Protein AF-A0A290HC61-F1 (afdb_monomer_lite)

Foldseek 3Di:
DAFEDAPDWDDDDPDTPPPDDTDDDDPDQDWDWDWDDDPPDKIWIWTWHQDPVRDIDTDTDIPDDDDDDDDDADDDDDPPPPHDYDYDDDDDDPDDDDDDDDPDPPPVDDDDAEDEDDADQEEEEAEADQEEYEYEQAHYQYEYAHAHYAYEYENFADEYEYENHHDAYEYEDEAAPVQWDWDQDPAGIWIAGDRGTYHYGHYQWYHYPFKIWGLDLPDLLNLLQLLVCLQQVDGDDQAVSQVSSVVVVVPQDQLNVLLVSCVDPRSCVQQNPDDDQLSNQQSSCCSQQVDGDDPVRSVVLCVQCVVVDSSSSSVVSSCSSPPPRSSVVCSVVSNVIRMHGHDDD

pLDDT: mean 72.77, std 28.42, range [26.2, 98.62]

Radius of gyration: 29.5 Å; chains: 1; bounding box: 86×41×65 Å

InterPro domains:
  IPR001343 RTX calcium-binding nonapeptide repeat [PF00353] (136-170)
  IPR011049 Serralysin-like metalloprotease, C-terminal [G3DSA:2.150.10.10] (3-256)
  IPR011049 Serralysin-like metalloprotease, C-terminal [SSF51120] (108-217)
  IPR018511 Hemolysin-type calcium-binding conserved site [PS00330] (142-160)
  IPR018511 Hemolysin-type calcium-binding conserved site [PS00330] (151-169)
  IPR025282 Domain of unknown function DUF4214 [PF13946] (224-256)
  IPR025282 Domain of unknown function DUF4214 [PF13946] (258-329)

Secondary structure (DSSP, 8-state):
-------S--EETTEE--S----PPPSS---EEEEEE-TTS-EEEEEEEE-TTS-EEEEEEESSSS-------PPPP-TTT------------SS-------S------SS----EEE--SS--EEE--SS--EEE--BSS-EEE--BSS-EEE--BSS-EEE--BS--EEE-SS-GGG-EEEEETTEEEEESSS-EEEEES--EEE-SS-EEE--SSSHHHHHHHHHHHHHSSPPPHHHHHHHHHHHHTT--HHHHHHHHHHSHHHHHHH-TT--HHHHHHHHHHHHHSSPPPHHHHHHHHHHTTT--HHHHHHHHHHHHTSHHHHHHHHHHHHT-EEE-----

Sequence (345 aa):
MSTLSFNQSFYSNGVDLSQSNSFGFGENSGWDETTLIGQNSTQVHVKLTKSNDASVYLDLTVDKADYSIIRYVPFGYDAAFGAFQSIFTYENASSAKFTIYDHDAYISANNYSGFIQDALSQADVIYGTNYNDKLYGYNGNDTIIGNYGNDILDGGNGNDTLNGGNGNDICVFHGAKNSYSILKTSSGFTINGIEGNDTLFDIEILQFNDVSISYSTTGIEAQAYRLYQAAFDRTPDKAGLGYWISAMNSGTSLQNVASSFLASTEFQSMYGTNASNSTFVTLLYNNILNRAPDDGGMNYWLNELSQNDISHRAGVLASFSESAENQANVISLIGNGIEYTMWVN

Organism: NCBI:txid1854492

Structure (mmCIF, N/CA/C/O backbone):
data_AF-A0A290HC61-F1
#
_entry.id   AF-A0A290HC61-F1
#
loop_
_atom_site.group_PDB
_atom_site.id
_atom_site.type_symbol
_atom_site.label_atom_id
_atom_site.label_alt_id
_atom_site.label_comp_id
_atom_site.label_asym_id
_atom_site.label_entity_id
_atom_site.label_seq_id
_atom_site.pdbx_PDB_ins_code
_atom_site.Cartn_x
_atom_site.Cartn_y
_atom_site.Cartn_z
_atom_site.occupancy
_atom_site.B_iso_or_equiv
_atom_site.auth_seq_id
_atom_site.auth_comp_id
_atom_site.auth_asym_id
_atom_site.auth_atom_id
_atom_site.pdbx_PDB_model_num
ATOM 1 N N . MET A 1 1 ? 52.480 -17.966 -2.485 1.00 27.06 1 MET A N 1
ATOM 2 C CA . MET A 1 1 ? 52.503 -17.017 -3.618 1.00 27.06 1 MET A CA 1
ATOM 3 C C . MET A 1 1 ? 51.420 -17.432 -4.595 1.00 27.06 1 MET A C 1
ATOM 5 O O . MET A 1 1 ? 51.494 -18.538 -5.110 1.00 27.06 1 MET A O 1
ATOM 9 N N . SER A 1 2 ? 50.394 -16.611 -4.788 1.00 27.66 2 SER A N 1
ATOM 10 C CA . SER A 1 2 ? 49.402 -16.785 -5.853 1.00 27.66 2 SER A CA 1
ATOM 11 C C . SER A 1 2 ? 49.892 -16.046 -7.100 1.00 27.66 2 SER A C 1
ATOM 13 O O . SER A 1 2 ? 50.266 -14.881 -7.018 1.00 27.66 2 SER A O 1
ATOM 15 N N . THR A 1 3 ? 49.942 -16.730 -8.241 1.00 26.94 3 THR A N 1
ATOM 16 C CA . THR A 1 3 ? 50.368 -16.168 -9.533 1.00 26.94 3 THR A CA 1
ATOM 17 C C . THR A 1 3 ? 49.158 -15.931 -10.428 1.00 26.94 3 THR A C 1
ATOM 19 O O . THR A 1 3 ? 48.464 -16.883 -10.782 1.00 26.94 3 THR A O 1
ATOM 22 N N . LEU A 1 4 ? 48.936 -14.679 -10.834 1.00 30.23 4 LEU A N 1
ATOM 23 C CA . LEU A 1 4 ? 48.026 -14.341 -11.929 1.00 30.23 4 LEU A CA 1
ATOM 24 C C . LEU A 1 4 ? 48.707 -14.696 -13.259 1.00 30.23 4 LEU A C 1
ATOM 26 O O . LEU A 1 4 ? 49.845 -14.291 -13.492 1.00 30.23 4 LEU A O 1
ATOM 30 N N . SER A 1 5 ? 48.033 -15.457 -14.120 1.00 28.55 5 SER A N 1
ATOM 31 C CA . SER A 1 5 ? 48.545 -15.825 -15.448 1.00 28.55 5 SER A CA 1
ATOM 32 C C . SER A 1 5 ? 47.651 -15.201 -16.513 1.00 28.55 5 SER A C 1
ATOM 34 O O . SER A 1 5 ? 46.460 -15.498 -16.549 1.00 28.55 5 SER A O 1
ATOM 36 N N . PHE A 1 6 ? 48.207 -14.356 -17.381 1.00 31.42 6 PHE A N 1
ATOM 37 C CA . PHE A 1 6 ? 47.481 -13.786 -18.516 1.00 31.42 6 PHE A CA 1
ATOM 38 C C . PHE A 1 6 ? 47.689 -14.672 -19.749 1.00 31.42 6 PHE A C 1
ATOM 40 O O . PHE A 1 6 ? 48.807 -14.801 -20.241 1.00 31.42 6 PHE A O 1
ATOM 47 N N . ASN A 1 7 ? 46.620 -15.279 -20.262 1.00 26.31 7 ASN A N 1
ATOM 48 C CA . ASN A 1 7 ? 46.644 -16.033 -21.517 1.00 26.31 7 ASN A CA 1
ATOM 49 C C . ASN A 1 7 ? 46.234 -15.122 -22.683 1.00 26.31 7 ASN A C 1
ATOM 51 O O . ASN A 1 7 ? 45.135 -15.281 -23.203 1.00 26.31 7 ASN A O 1
ATOM 55 N N . GLN A 1 8 ? 47.084 -14.153 -23.054 1.00 28.84 8 GLN A N 1
ATOM 56 C CA . GLN A 1 8 ? 47.266 -13.676 -24.439 1.00 28.84 8 GLN A CA 1
ATOM 57 C C . GLN A 1 8 ? 48.320 -12.557 -24.552 1.00 28.84 8 GLN A C 1
ATOM 59 O O . GLN A 1 8 ? 48.591 -11.824 -23.603 1.00 28.84 8 GLN A O 1
ATOM 64 N N . SER A 1 9 ? 48.952 -12.475 -25.726 1.00 28.67 9 SER A N 1
ATOM 65 C CA . SER A 1 9 ? 50.134 -11.657 -26.017 1.00 28.67 9 SER A CA 1
ATOM 66 C C . SER A 1 9 ? 49.808 -10.166 -26.177 1.00 28.67 9 SER A C 1
ATOM 68 O O . SER A 1 9 ? 49.052 -9.788 -27.068 1.00 28.67 9 SER A O 1
ATOM 70 N N . PHE A 1 10 ? 50.456 -9.307 -25.387 1.00 31.45 10 PHE A N 1
ATOM 71 C CA . PHE A 1 10 ? 50.490 -7.857 -25.605 1.00 31.45 10 PHE A CA 1
ATOM 72 C C . PHE A 1 10 ? 51.848 -7.457 -26.199 1.00 31.45 10 PHE A C 1
ATOM 74 O O . PHE A 1 10 ? 52.891 -7.830 -25.664 1.00 31.45 10 PHE A O 1
ATOM 81 N N . TYR A 1 11 ? 51.850 -6.681 -27.286 1.00 28.62 11 TYR A N 1
ATOM 82 C CA . TYR A 1 11 ? 53.077 -6.181 -27.921 1.00 28.62 11 TYR A CA 1
ATOM 83 C C . TYR A 1 11 ? 53.290 -4.685 -27.648 1.00 28.62 11 TYR A C 1
ATOM 85 O O . TYR A 1 11 ? 52.386 -3.870 -27.831 1.00 28.62 11 TYR A O 1
ATOM 93 N N . SER A 1 12 ? 54.518 -4.321 -27.265 1.00 30.70 12 SER A N 1
ATOM 94 C CA . SER A 1 12 ? 54.982 -2.943 -27.048 1.00 30.70 12 SER A CA 1
ATOM 95 C C . SER A 1 12 ? 56.425 -2.788 -27.555 1.00 30.70 12 SER A C 1
ATOM 97 O O . SER A 1 12 ? 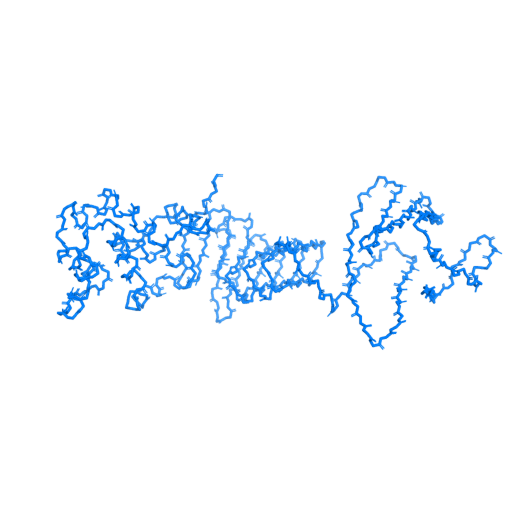57.297 -3.567 -27.181 1.00 30.70 12 SER A O 1
ATOM 99 N N . ASN A 1 13 ? 56.677 -1.807 -28.435 1.00 30.53 13 ASN A N 1
ATOM 100 C CA . ASN A 1 13 ? 58.005 -1.337 -28.882 1.00 30.53 13 ASN A CA 1
ATOM 101 C C . ASN A 1 13 ? 59.090 -2.410 -29.120 1.00 30.53 13 ASN A C 1
ATOM 103 O O . ASN A 1 13 ? 60.238 -2.249 -28.712 1.00 30.53 13 ASN A O 1
ATOM 107 N N . GLY A 1 14 ? 58.746 -3.502 -29.809 1.00 30.56 14 GLY A N 1
ATOM 108 C CA . GLY A 1 14 ? 59.717 -4.530 -30.203 1.00 30.56 14 GLY A CA 1
ATOM 109 C C . GLY A 1 14 ? 60.311 -5.346 -29.049 1.00 30.56 14 GLY A C 1
ATOM 110 O O . GLY A 1 14 ? 61.254 -6.099 -29.285 1.00 30.56 14 GLY A O 1
ATOM 111 N N . VAL A 1 15 ? 59.767 -5.235 -27.833 1.00 32.81 15 VAL A N 1
ATOM 112 C CA . VAL A 1 15 ? 60.091 -6.128 -26.718 1.00 32.81 15 VAL A CA 1
ATOM 113 C C . VA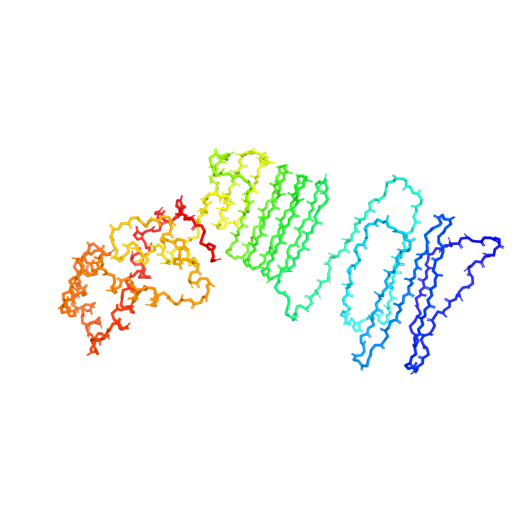L A 1 15 ? 58.926 -7.090 -26.529 1.00 32.81 15 VAL A C 1
ATOM 115 O O . VAL A 1 15 ? 57.791 -6.689 -26.275 1.00 32.81 15 VAL A O 1
ATOM 118 N N . ASP A 1 16 ? 59.222 -8.374 -26.701 1.00 34.16 16 ASP A N 1
ATOM 119 C CA . ASP A 1 16 ? 58.289 -9.461 -26.452 1.00 34.16 16 ASP A CA 1
ATOM 120 C C . ASP A 1 16 ? 58.081 -9.619 -24.937 1.00 34.16 16 ASP A C 1
ATOM 122 O O . ASP A 1 16 ? 59.004 -9.977 -24.205 1.00 34.16 16 ASP A O 1
ATOM 126 N N . LEU A 1 17 ? 56.870 -9.318 -24.465 1.00 38.31 17 LEU A N 1
ATOM 127 C CA . LEU A 1 17 ? 56.463 -9.473 -23.064 1.00 38.31 17 LEU A CA 1
ATOM 128 C C . LEU A 1 17 ? 55.982 -10.907 -22.755 1.00 38.31 17 LEU A C 1
ATOM 130 O O . LEU A 1 17 ? 55.420 -11.150 -21.689 1.00 38.31 17 LEU A O 1
ATOM 134 N N . SER A 1 18 ? 56.210 -11.871 -23.659 1.00 32.22 18 SER A N 1
ATOM 135 C CA . SER A 1 18 ? 55.854 -13.291 -23.489 1.00 32.22 18 SER A CA 1
ATOM 136 C C . SER A 1 18 ? 56.621 -14.026 -22.381 1.00 32.22 18 SER A C 1
ATOM 138 O O . SER A 1 18 ? 56.295 -15.172 -22.067 1.00 32.22 18 SER A O 1
ATOM 140 N N . GLN A 1 19 ? 57.604 -13.386 -21.742 1.00 30.73 19 GLN A N 1
ATOM 141 C CA . GLN A 1 19 ? 58.258 -13.933 -20.555 1.00 30.73 19 GLN A CA 1
ATOM 142 C C . GLN A 1 19 ? 57.663 -13.339 -19.279 1.00 30.73 19 GLN A C 1
ATOM 144 O O . GLN A 1 19 ? 58.077 -12.290 -18.801 1.00 30.73 19 GLN A O 1
ATOM 149 N N . SER A 1 20 ? 56.661 -14.054 -18.762 1.00 34.34 20 SER A N 1
ATOM 150 C CA . SER A 1 20 ? 56.235 -14.130 -17.360 1.00 34.34 20 SER A CA 1
ATOM 151 C C . SER A 1 20 ? 56.869 -13.111 -16.400 1.00 34.34 20 SER A C 1
ATOM 153 O O . SER A 1 20 ? 57.858 -13.414 -15.730 1.00 34.34 20 SER A O 1
ATOM 155 N N . ASN A 1 21 ? 56.242 -11.949 -16.233 1.00 33.31 21 ASN A N 1
ATOM 156 C CA . ASN A 1 21 ? 56.436 -11.179 -15.010 1.00 33.31 21 ASN A CA 1
ATOM 157 C C . ASN A 1 21 ? 55.401 -11.659 -13.993 1.00 33.31 21 ASN A C 1
ATOM 159 O O . ASN A 1 21 ? 54.230 -11.289 -14.038 1.00 33.31 21 ASN A O 1
ATOM 163 N N . SER A 1 22 ? 55.830 -12.545 -13.096 1.00 32.50 22 SER A N 1
ATOM 164 C CA . SER A 1 22 ? 55.075 -12.884 -11.894 1.00 32.50 22 SER A CA 1
ATOM 165 C C . SER A 1 22 ? 55.147 -11.706 -10.922 1.00 32.50 22 SER A C 1
ATOM 167 O O . SER A 1 22 ? 56.229 -11.400 -10.419 1.00 32.50 22 SER A O 1
ATOM 169 N N . PHE A 1 23 ? 54.017 -11.065 -10.628 1.00 37.72 23 PHE A N 1
ATOM 170 C CA . PHE A 1 23 ? 53.938 -10.095 -9.537 1.00 37.72 23 PHE A CA 1
ATOM 171 C C . PHE A 1 23 ? 53.692 -10.851 -8.232 1.00 37.72 23 PHE A C 1
ATOM 173 O O . PHE A 1 23 ? 52.625 -11.424 -8.017 1.00 37.72 23 PHE A O 1
ATOM 180 N N . GLY A 1 24 ? 54.725 -10.931 -7.396 1.00 30.98 24 GLY A N 1
ATOM 181 C CA . GLY A 1 24 ? 54.641 -11.524 -6.068 1.00 30.98 24 GLY A CA 1
ATOM 182 C C . GLY A 1 24 ? 54.462 -10.440 -5.016 1.00 30.98 24 GLY A C 1
ATOM 183 O O . GLY A 1 24 ? 55.253 -9.505 -4.967 1.00 30.98 24 GLY A O 1
ATOM 184 N N . PHE A 1 25 ? 53.472 -10.595 -4.140 1.00 35.00 25 PHE A N 1
ATOM 185 C CA . PHE A 1 25 ? 53.394 -9.800 -2.918 1.00 35.00 25 PHE A CA 1
ATOM 186 C C . PHE A 1 25 ? 54.565 -10.174 -2.002 1.00 35.00 25 PHE A C 1
ATOM 188 O O . PHE A 1 25 ? 54.693 -11.333 -1.596 1.00 35.00 25 PHE A O 1
ATOM 195 N N . GLY A 1 26 ? 55.413 -9.203 -1.662 1.00 32.41 26 GLY A N 1
ATOM 196 C CA . GLY A 1 26 ? 56.333 -9.344 -0.537 1.00 32.41 26 GLY A CA 1
ATOM 197 C C . GLY A 1 26 ? 55.539 -9.444 0.767 1.00 32.41 26 GLY A C 1
ATOM 198 O O . GLY A 1 26 ? 54.555 -8.736 0.957 1.00 32.41 26 GLY A O 1
ATOM 199 N N . GLU A 1 27 ? 55.941 -10.327 1.681 1.00 34.09 27 GLU A N 1
ATOM 200 C CA . GLU A 1 27 ? 55.190 -10.639 2.911 1.00 34.09 27 GLU A CA 1
ATOM 201 C C . GLU A 1 27 ? 55.138 -9.507 3.958 1.00 34.09 27 GLU A C 1
ATOM 203 O O . GLU A 1 27 ? 54.664 -9.725 5.068 1.00 34.09 27 GLU A O 1
ATOM 208 N N . ASN A 1 28 ? 55.548 -8.282 3.630 1.00 32.56 28 ASN A N 1
ATOM 209 C CA . ASN A 1 28 ? 55.531 -7.162 4.564 1.00 32.56 28 ASN A CA 1
ATOM 210 C C . ASN A 1 28 ? 54.713 -5.997 4.015 1.00 32.56 28 ASN A C 1
ATOM 212 O O . ASN A 1 28 ? 54.870 -5.608 2.863 1.00 32.56 28 ASN A O 1
ATOM 216 N N . SER A 1 29 ? 53.856 -5.448 4.878 1.00 42.66 29 SER A N 1
ATOM 217 C CA . SER A 1 29 ? 53.029 -4.255 4.675 1.00 42.66 29 SER A CA 1
ATOM 218 C C . SER A 1 29 ? 53.785 -3.148 3.927 1.00 42.66 29 SER A C 1
ATOM 220 O O . SER A 1 29 ? 54.597 -2.433 4.519 1.00 42.66 29 SER A O 1
ATOM 222 N N . GLY A 1 30 ? 53.518 -3.022 2.631 1.00 35.41 30 GLY A N 1
ATOM 223 C CA . GLY A 1 30 ? 54.145 -2.066 1.731 1.00 35.41 30 GLY A CA 1
ATOM 224 C C . GLY A 1 30 ? 53.272 -1.877 0.495 1.00 35.41 30 GLY A C 1
ATOM 225 O O . GLY A 1 30 ? 52.625 -2.817 0.041 1.00 35.41 30 GLY A O 1
ATOM 226 N N . TRP A 1 31 ? 53.195 -0.637 0.027 1.00 36.78 31 TRP A N 1
ATOM 227 C CA . TRP A 1 31 ? 52.396 -0.207 -1.117 1.00 36.78 31 TRP A CA 1
ATOM 228 C C . TRP A 1 31 ? 53.076 -0.632 -2.420 1.00 36.78 31 TRP A C 1
ATOM 230 O O . TRP A 1 31 ? 54.267 -0.368 -2.568 1.00 36.78 31 TRP A O 1
ATOM 240 N N . ASP A 1 32 ? 52.321 -1.197 -3.361 1.00 39.09 32 ASP A N 1
ATOM 241 C CA . ASP A 1 32 ? 52.777 -1.396 -4.740 1.00 39.09 32 ASP A CA 1
ATOM 242 C C . ASP A 1 32 ? 51.898 -0.556 -5.682 1.00 39.09 32 ASP A C 1
ATOM 244 O O . ASP A 1 32 ? 50.680 -0.736 -5.762 1.00 39.09 32 ASP A O 1
ATOM 248 N N . GLU A 1 33 ? 52.522 0.397 -6.379 1.00 38.31 33 GLU A N 1
ATOM 249 C CA . GLU A 1 33 ? 51.893 1.229 -7.411 1.00 38.31 33 GLU A CA 1
ATOM 250 C C . GLU A 1 33 ? 52.417 0.808 -8.791 1.00 38.31 33 GLU A C 1
ATOM 252 O O . GLU A 1 33 ? 53.612 0.562 -8.976 1.00 38.31 33 GLU A O 1
ATOM 257 N N . THR A 1 34 ? 51.526 0.709 -9.780 1.00 40.31 34 THR A N 1
ATOM 258 C CA . THR A 1 34 ? 51.896 0.423 -11.171 1.00 40.31 34 THR A CA 1
ATOM 259 C C . THR A 1 34 ? 51.097 1.299 -12.127 1.00 40.31 34 THR A C 1
ATOM 261 O O . THR A 1 34 ? 49.895 1.504 -11.964 1.00 40.31 34 THR A O 1
ATOM 264 N N . THR A 1 35 ? 51.773 1.812 -13.153 1.00 36.06 35 THR A N 1
ATOM 265 C CA . THR A 1 35 ? 51.159 2.628 -14.204 1.00 36.06 35 THR A CA 1
ATOM 266 C C . THR A 1 35 ? 51.096 1.813 -15.488 1.00 36.06 35 THR A C 1
ATOM 268 O O . THR A 1 35 ? 52.128 1.411 -16.026 1.00 36.06 35 THR A O 1
ATOM 271 N N . LEU A 1 36 ? 49.887 1.587 -16.001 1.00 40.69 36 LEU A N 1
ATOM 272 C CA . LEU A 1 36 ? 49.675 0.969 -17.307 1.00 40.69 36 LEU A CA 1
ATOM 273 C C . LEU A 1 36 ? 49.427 2.079 -18.333 1.00 40.69 36 LEU A C 1
ATOM 275 O O . LEU A 1 36 ? 48.517 2.896 -18.183 1.00 40.69 36 LEU A O 1
ATOM 279 N N . ILE A 1 37 ? 50.263 2.131 -19.372 1.00 35.69 37 ILE A N 1
ATOM 280 C CA . ILE A 1 37 ? 50.173 3.138 -20.435 1.00 35.69 37 ILE A CA 1
ATOM 281 C C . ILE A 1 37 ? 49.618 2.465 -21.691 1.00 35.69 37 ILE A C 1
ATOM 283 O O . ILE A 1 37 ? 50.294 1.649 -22.318 1.00 35.69 37 ILE A O 1
ATOM 287 N N . GLY A 1 38 ? 48.385 2.814 -22.063 1.00 38.75 38 GLY A N 1
ATOM 288 C CA . GLY A 1 38 ? 47.794 2.413 -23.341 1.00 38.75 38 GLY A CA 1
ATOM 289 C C . GLY A 1 38 ? 48.367 3.227 -24.507 1.00 38.75 38 GLY A C 1
ATOM 290 O O . GLY A 1 38 ? 48.755 4.383 -24.332 1.00 38.75 38 GLY A O 1
ATOM 291 N N . GLN A 1 39 ? 48.394 2.651 -25.717 1.00 37.22 39 GLN A N 1
ATOM 292 C CA . GLN A 1 39 ? 49.059 3.250 -26.889 1.00 37.22 39 GLN A CA 1
ATOM 293 C C . GLN A 1 39 ? 48.525 4.632 -27.323 1.00 37.22 39 GLN A C 1
ATOM 295 O O . GLN A 1 39 ? 49.199 5.296 -28.100 1.00 37.22 39 GLN A O 1
ATOM 300 N N . ASN A 1 40 ? 47.385 5.113 -26.802 1.00 37.81 40 ASN A N 1
ATOM 301 C CA . ASN A 1 40 ? 46.802 6.411 -27.168 1.00 37.81 40 ASN A CA 1
ATOM 302 C C . ASN A 1 40 ? 46.395 7.295 -25.967 1.00 37.81 40 ASN A C 1
ATOM 304 O O . ASN A 1 40 ? 45.282 7.802 -25.894 1.00 37.81 40 ASN A O 1
ATOM 308 N N . SER A 1 41 ? 47.369 7.609 -25.105 1.00 41.34 41 SER A N 1
ATOM 309 C CA . SER A 1 41 ? 47.393 8.825 -24.258 1.00 41.34 41 SER A CA 1
ATOM 310 C C . SER A 1 41 ? 46.430 8.916 -23.063 1.00 41.34 41 SER A C 1
ATOM 312 O O . SER A 1 41 ? 46.126 10.031 -22.622 1.00 41.34 41 SER A O 1
ATOM 314 N N . THR A 1 42 ? 46.012 7.786 -22.500 1.00 40.88 42 THR A N 1
ATOM 315 C CA . THR A 1 42 ? 45.419 7.713 -21.154 1.00 40.88 42 THR A CA 1
ATOM 316 C C . THR A 1 42 ? 46.352 6.918 -20.249 1.00 40.88 42 THR A C 1
ATOM 318 O O . THR A 1 42 ? 46.705 5.777 -20.554 1.00 40.88 42 THR A O 1
ATOM 321 N N . GLN A 1 43 ? 46.800 7.542 -19.157 1.00 41.91 43 GLN A N 1
ATOM 322 C CA . GLN A 1 43 ? 47.477 6.826 -18.079 1.00 41.91 43 GLN A CA 1
ATOM 323 C C . GLN A 1 43 ? 46.401 6.230 -17.181 1.00 41.91 43 GLN A C 1
ATOM 325 O O . GLN A 1 43 ? 45.522 6.955 -16.714 1.00 41.91 43 GLN A O 1
ATOM 330 N N . VAL A 1 44 ? 46.464 4.915 -16.973 1.00 42.72 44 VAL A N 1
ATOM 331 C CA . VAL A 1 44 ? 45.683 4.248 -15.934 1.00 42.72 44 VAL A CA 1
ATOM 332 C C . VAL A 1 44 ? 46.637 3.967 -14.786 1.00 42.72 44 VAL A C 1
ATOM 334 O O . VAL A 1 44 ? 47.564 3.160 -14.908 1.00 42.72 44 VAL A O 1
ATOM 337 N N . HIS A 1 45 ? 46.433 4.676 -13.683 1.00 39.12 45 HIS A N 1
ATOM 338 C CA . HIS A 1 45 ? 47.133 4.416 -12.435 1.00 39.12 45 HIS A CA 1
ATOM 339 C C . HIS A 1 45 ? 46.373 3.330 -11.693 1.00 39.12 45 HIS A C 1
ATOM 341 O O . HIS A 1 45 ? 45.179 3.474 -11.427 1.00 39.12 45 HIS A O 1
ATOM 347 N N . VAL A 1 46 ? 47.073 2.242 -11.388 1.00 42.44 46 VAL A N 1
ATOM 348 C CA . VAL A 1 46 ? 46.543 1.125 -10.616 1.00 42.44 46 VAL A CA 1
ATOM 349 C C . VAL A 1 46 ? 47.245 1.132 -9.270 1.00 42.44 46 VAL A C 1
ATOM 351 O O . VAL A 1 46 ? 48.460 0.921 -9.194 1.00 42.44 46 VAL A O 1
ATOM 354 N N . LYS A 1 47 ? 46.487 1.381 -8.205 1.00 40.12 47 LYS A N 1
ATOM 355 C CA . LYS A 1 47 ? 46.996 1.327 -6.837 1.00 40.12 47 LYS A CA 1
ATOM 356 C C . LYS A 1 47 ? 46.305 0.207 -6.082 1.00 40.12 47 LYS A C 1
ATOM 358 O O . LYS A 1 47 ? 45.082 0.160 -5.990 1.00 40.12 47 LYS A O 1
ATOM 363 N N . LEU A 1 48 ? 47.115 -0.698 -5.541 1.00 41.19 48 LEU A N 1
ATOM 364 C CA . LEU A 1 48 ? 46.652 -1.788 -4.697 1.00 41.19 48 LEU A CA 1
ATOM 365 C C . LEU A 1 48 ? 47.054 -1.502 -3.251 1.00 41.19 48 LEU A C 1
ATOM 367 O O . LEU A 1 48 ? 48.237 -1.352 -2.945 1.00 41.19 48 LEU A O 1
ATOM 371 N N . THR A 1 49 ? 46.074 -1.438 -2.353 1.00 41.09 49 THR A N 1
ATOM 372 C CA . THR A 1 49 ? 46.317 -1.195 -0.925 1.00 41.09 49 THR A CA 1
ATOM 373 C C . THR A 1 49 ? 45.898 -2.406 -0.111 1.00 41.09 49 THR A C 1
ATOM 375 O O . THR A 1 49 ? 44.732 -2.788 -0.126 1.00 41.09 49 THR A O 1
ATOM 378 N N . LYS A 1 50 ? 46.831 -2.994 0.642 1.00 37.78 50 LYS A N 1
ATOM 379 C CA . LYS A 1 50 ? 46.532 -4.057 1.607 1.00 37.78 50 LYS A CA 1
ATOM 380 C C . LYS A 1 50 ? 46.328 -3.449 2.993 1.00 37.78 50 LYS A C 1
ATOM 382 O O . LYS A 1 50 ? 47.254 -2.848 3.536 1.00 37.78 50 LYS A O 1
ATOM 387 N N . SER A 1 51 ? 45.142 -3.606 3.568 1.00 40.78 51 SER A N 1
ATOM 388 C CA . SER A 1 51 ? 44.850 -3.174 4.939 1.00 40.78 51 SER A CA 1
ATOM 389 C C . SER A 1 51 ? 45.115 -4.279 5.960 1.00 40.78 51 SER A C 1
ATOM 391 O O . SER A 1 51 ? 45.265 -5.462 5.644 1.00 40.78 51 SER A O 1
ATOM 393 N N . ASN A 1 52 ? 45.170 -3.875 7.228 1.00 38.72 52 ASN A N 1
ATOM 394 C CA . ASN A 1 52 ? 45.464 -4.757 8.360 1.00 38.72 52 ASN A CA 1
ATOM 395 C C . ASN A 1 52 ? 44.353 -5.781 8.655 1.00 38.72 52 ASN A C 1
ATOM 397 O O . ASN A 1 52 ? 44.571 -6.700 9.438 1.00 38.72 52 ASN A O 1
ATOM 401 N N . ASP A 1 53 ? 43.181 -5.630 8.040 1.00 34.94 53 ASP A N 1
ATOM 402 C CA . ASP A 1 53 ? 42.023 -6.525 8.157 1.00 34.94 53 ASP A CA 1
ATOM 403 C C . ASP A 1 53 ? 41.956 -7.580 7.033 1.00 34.94 53 ASP A C 1
ATOM 405 O O . ASP A 1 53 ? 40.938 -8.243 6.872 1.00 34.94 53 ASP A O 1
ATOM 409 N N . ALA A 1 54 ? 43.047 -7.747 6.275 1.00 35.97 54 ALA A N 1
ATOM 410 C CA . ALA A 1 54 ? 43.166 -8.640 5.119 1.00 35.97 54 ALA A CA 1
ATOM 411 C C . ALA A 1 54 ? 42.355 -8.237 3.872 1.00 35.97 54 ALA A C 1
ATOM 413 O O . ALA A 1 54 ? 42.338 -8.995 2.900 1.00 35.97 54 ALA A O 1
ATOM 414 N N . SER A 1 55 ? 41.773 -7.035 3.842 1.00 37.06 55 SER A N 1
ATOM 415 C CA . SER A 1 55 ? 41.175 -6.481 2.624 1.00 37.06 55 SER A CA 1
ATOM 416 C C . SER A 1 55 ? 42.249 -5.985 1.647 1.00 37.06 55 SER A C 1
ATOM 418 O O . SER A 1 55 ? 43.314 -5.496 2.044 1.00 37.06 55 SER A O 1
ATOM 420 N N . VAL A 1 56 ? 41.966 -6.106 0.348 1.00 38.75 56 VAL A N 1
ATOM 421 C CA . VAL A 1 56 ? 42.776 -5.524 -0.730 1.00 38.75 56 VAL A CA 1
ATOM 422 C C . VAL A 1 56 ? 41.903 -4.540 -1.492 1.00 38.75 56 VAL A C 1
ATOM 424 O O . VAL A 1 56 ? 40.899 -4.926 -2.080 1.00 38.75 56 VAL A O 1
ATOM 427 N N . TYR A 1 57 ? 42.294 -3.273 -1.486 1.00 38.47 57 TYR A N 1
ATOM 428 C CA . TYR A 1 57 ? 41.625 -2.218 -2.236 1.00 38.47 57 TYR A CA 1
ATOM 429 C C . TYR A 1 57 ? 42.295 -2.053 -3.596 1.00 38.47 57 TYR A C 1
ATOM 431 O O . TYR A 1 57 ? 43.525 -2.042 -3.673 1.00 38.47 57 TYR A O 1
ATOM 439 N N . LEU A 1 58 ? 41.483 -1.920 -4.644 1.00 41.38 58 LEU A N 1
ATOM 440 C CA . LEU A 1 58 ? 41.914 -1.598 -6.000 1.00 41.38 58 LEU A CA 1
ATOM 441 C C . LEU A 1 58 ? 41.402 -0.203 -6.359 1.00 41.38 58 LEU A C 1
ATOM 443 O O . LEU A 1 58 ? 40.208 -0.025 -6.584 1.00 41.38 58 LEU A O 1
ATOM 447 N N . ASP A 1 59 ? 42.320 0.752 -6.446 1.00 40.00 59 ASP A N 1
ATOM 448 C CA . ASP A 1 59 ? 42.055 2.088 -6.966 1.00 40.00 59 ASP A CA 1
ATOM 449 C C . ASP A 1 59 ? 42.504 2.150 -8.428 1.00 40.00 59 ASP A C 1
ATOM 451 O O . ASP A 1 59 ? 43.659 1.856 -8.760 1.00 40.00 59 ASP A O 1
ATOM 455 N N . LEU A 1 60 ? 41.577 2.535 -9.303 1.00 43.59 60 LEU A N 1
ATOM 456 C CA . LEU A 1 60 ? 41.824 2.756 -10.723 1.00 43.59 60 LEU A CA 1
ATOM 457 C C . LEU A 1 60 ? 41.555 4.225 -11.040 1.00 43.59 60 LEU A C 1
ATOM 459 O O . LEU A 1 60 ? 40.411 4.674 -10.994 1.00 43.59 60 LEU A O 1
ATOM 463 N N . THR A 1 61 ? 42.607 4.961 -11.384 1.00 40.84 61 THR A N 1
ATOM 464 C CA . THR A 1 61 ? 42.507 6.373 -11.772 1.00 40.84 61 THR A CA 1
ATOM 465 C C . THR A 1 61 ? 42.894 6.519 -13.233 1.00 40.84 61 THR A C 1
ATOM 467 O O . THR A 1 61 ? 43.993 6.126 -13.626 1.00 40.84 61 THR A O 1
ATOM 470 N N . VAL A 1 62 ? 42.006 7.094 -14.042 1.00 45.38 62 VAL A N 1
ATOM 471 C CA . VAL A 1 62 ? 42.253 7.365 -15.463 1.00 45.38 62 VAL A CA 1
ATOM 472 C C . VAL A 1 62 ? 42.495 8.859 -15.644 1.00 45.38 62 VAL A C 1
ATOM 474 O O . VAL A 1 62 ? 41.608 9.672 -15.394 1.00 45.38 62 VAL A O 1
ATOM 477 N N . ASP A 1 63 ? 43.686 9.238 -16.102 1.00 41.03 63 ASP A N 1
ATOM 478 C CA . ASP A 1 63 ? 43.996 10.639 -16.395 1.00 41.03 63 ASP A CA 1
ATOM 479 C C . ASP A 1 63 ? 43.386 11.051 -17.746 1.00 41.03 63 ASP A C 1
ATOM 481 O O . ASP A 1 63 ? 44.059 11.006 -18.781 1.00 41.03 63 ASP A O 1
ATOM 485 N N . LYS A 1 64 ? 42.096 11.426 -17.734 1.00 37.12 64 LYS A N 1
ATOM 486 C CA . LYS A 1 64 ? 41.484 12.520 -18.520 1.00 37.12 64 LYS A CA 1
ATOM 487 C C . LYS A 1 64 ? 39.987 12.652 -18.230 1.00 37.12 64 LYS A C 1
ATOM 489 O O . LYS A 1 64 ? 39.299 11.669 -17.995 1.00 37.12 64 LYS A O 1
ATOM 494 N N . ALA A 1 65 ? 39.517 13.898 -18.263 1.00 34.41 65 ALA A N 1
ATOM 495 C CA . ALA A 1 65 ? 38.136 14.297 -18.033 1.00 34.41 65 ALA A CA 1
ATOM 496 C C . ALA A 1 65 ? 37.201 13.687 -19.084 1.00 34.41 65 ALA A C 1
ATOM 498 O O . ALA A 1 65 ? 37.094 14.220 -20.177 1.00 34.41 65 ALA A O 1
ATOM 499 N N . ASP A 1 66 ? 36.607 12.547 -18.764 1.00 33.47 66 ASP A N 1
ATOM 500 C CA . ASP A 1 66 ? 35.183 12.277 -18.931 1.00 33.47 66 ASP A CA 1
ATOM 501 C C . ASP A 1 66 ? 34.860 11.017 -18.119 1.00 33.47 66 ASP A C 1
ATOM 503 O O . ASP A 1 66 ? 35.633 10.064 -18.058 1.00 33.47 66 ASP A O 1
ATOM 507 N N . TYR A 1 67 ? 33.763 11.106 -17.378 1.00 34.69 67 TYR A N 1
ATOM 508 C CA . TYR A 1 67 ? 33.381 10.264 -16.250 1.00 34.69 67 TYR A CA 1
ATOM 509 C C . TYR A 1 67 ? 33.534 8.752 -16.486 1.00 34.69 67 TYR A C 1
ATOM 511 O O . TYR A 1 67 ? 32.953 8.192 -17.410 1.00 34.69 67 TYR A O 1
ATOM 519 N N . SER A 1 68 ? 34.210 8.070 -15.560 1.00 31.00 68 SER A N 1
ATOM 520 C CA . SER A 1 68 ? 34.105 6.619 -15.395 1.00 31.00 68 SER A CA 1
ATOM 521 C C . SER A 1 68 ? 34.103 6.279 -13.906 1.00 31.00 68 SER A C 1
ATOM 523 O O . SER A 1 68 ? 35.124 6.409 -13.231 1.00 31.00 68 SER A O 1
ATOM 525 N N . ILE A 1 69 ? 32.944 5.873 -13.384 1.00 29.95 69 ILE A N 1
ATOM 526 C CA . ILE A 1 69 ? 32.832 5.256 -12.060 1.00 29.95 69 ILE A CA 1
ATOM 527 C C . ILE A 1 69 ? 33.184 3.778 -12.224 1.00 29.95 69 ILE A C 1
ATOM 529 O O . ILE A 1 69 ? 32.627 3.092 -13.075 1.00 29.95 69 ILE A O 1
ATOM 533 N N . ILE A 1 70 ? 34.099 3.293 -11.391 1.00 32.56 70 ILE A N 1
ATOM 534 C CA . ILE A 1 70 ? 34.425 1.874 -11.250 1.00 32.56 70 ILE A CA 1
ATOM 535 C C . ILE A 1 70 ? 33.976 1.470 -9.847 1.00 32.56 70 ILE A C 1
ATOM 537 O O . ILE A 1 70 ? 34.340 2.136 -8.877 1.00 32.56 70 ILE A O 1
ATOM 541 N N . ARG A 1 71 ? 33.185 0.397 -9.716 1.00 30.62 71 ARG A N 1
ATOM 542 C CA . ARG A 1 71 ? 32.810 -0.164 -8.411 1.00 30.62 71 ARG A CA 1
ATOM 543 C C . ARG A 1 71 ? 33.310 -1.606 -8.275 1.00 30.62 71 ARG A C 1
ATOM 545 O O . ARG A 1 71 ? 33.198 -2.415 -9.188 1.00 30.62 71 ARG A O 1
ATOM 552 N N . TYR A 1 72 ? 33.911 -1.843 -7.114 1.00 32.38 72 TYR A N 1
ATOM 553 C CA . TYR A 1 72 ? 34.619 -3.030 -6.635 1.00 32.38 72 TYR A CA 1
ATOM 554 C C . TYR A 1 72 ? 33.684 -4.190 -6.231 1.00 32.38 72 TYR A C 1
ATOM 556 O O . TYR A 1 72 ? 32.561 -3.945 -5.794 1.00 32.38 72 TYR A O 1
ATOM 564 N N . VAL A 1 73 ? 34.189 -5.433 -6.306 1.00 33.47 73 VAL A N 1
ATOM 565 C CA . VAL A 1 73 ? 33.519 -6.687 -5.897 1.00 33.47 73 VAL A CA 1
ATOM 566 C C . VAL A 1 73 ? 34.340 -7.374 -4.787 1.00 33.47 73 VAL A C 1
ATOM 568 O O . VAL A 1 73 ? 35.550 -7.528 -4.962 1.00 33.47 73 VAL A O 1
ATOM 571 N N . PRO A 1 74 ? 33.746 -7.814 -3.660 1.00 28.77 74 PRO A N 1
ATOM 572 C CA . PRO A 1 74 ? 34.437 -8.638 -2.667 1.00 28.77 74 PRO A CA 1
ATOM 573 C C . PRO A 1 74 ? 34.419 -10.134 -3.043 1.00 28.77 74 PRO A C 1
ATOM 575 O O . PRO A 1 74 ? 33.439 -10.638 -3.583 1.00 28.77 74 PRO A O 1
ATOM 578 N N . PHE A 1 75 ? 35.493 -10.860 -2.712 1.00 31.78 75 PHE A N 1
ATOM 579 C CA . PHE A 1 75 ? 35.620 -12.308 -2.935 1.00 31.78 75 PHE A CA 1
ATOM 580 C C . PHE A 1 75 ? 35.111 -13.139 -1.745 1.00 31.78 75 PHE A C 1
ATOM 582 O O . PHE A 1 75 ? 35.495 -12.888 -0.601 1.00 31.78 75 PHE A O 1
ATOM 589 N N . GLY A 1 76 ? 34.342 -14.194 -2.034 1.00 28.14 76 GLY A N 1
ATOM 590 C CA . GLY A 1 76 ? 34.149 -15.355 -1.159 1.00 28.14 76 GLY A CA 1
ATOM 591 C C . GLY A 1 76 ? 35.186 -16.452 -1.446 1.00 28.14 76 GLY A C 1
ATOM 592 O O . GLY A 1 76 ? 35.622 -16.632 -2.580 1.00 28.14 76 GLY A O 1
ATOM 593 N N . TYR A 1 77 ? 35.612 -17.168 -0.405 1.00 33.75 77 TYR A N 1
ATOM 594 C CA . TYR A 1 77 ? 36.585 -18.264 -0.468 1.00 33.75 77 TYR A CA 1
ATOM 595 C C . TYR A 1 77 ? 35.918 -19.577 -0.912 1.00 33.75 77 TYR A C 1
ATOM 597 O O . TYR A 1 77 ? 35.057 -20.085 -0.195 1.00 33.75 77 TYR A O 1
ATOM 605 N N . ASP A 1 78 ? 36.357 -20.157 -2.035 1.00 35.16 78 ASP A N 1
ATOM 606 C CA . ASP A 1 78 ? 36.057 -21.550 -2.395 1.00 35.16 78 ASP A CA 1
ATOM 607 C C . ASP A 1 78 ? 37.257 -22.451 -2.053 1.00 35.16 78 ASP A C 1
ATOM 609 O O . ASP A 1 78 ? 38.350 -22.342 -2.620 1.00 35.16 78 ASP A O 1
ATOM 613 N N . ALA A 1 79 ? 37.039 -23.359 -1.101 1.00 32.56 79 ALA A N 1
ATOM 614 C CA . ALA A 1 79 ? 38.028 -24.315 -0.618 1.00 32.56 79 ALA A CA 1
ATOM 615 C C . ALA A 1 79 ? 38.415 -25.387 -1.658 1.00 32.56 79 ALA A C 1
ATOM 617 O O . ALA A 1 79 ? 39.386 -26.113 -1.437 1.00 32.56 79 ALA A O 1
ATOM 618 N N . ALA A 1 80 ? 37.683 -25.516 -2.770 1.00 33.41 80 ALA A N 1
ATOM 619 C CA . ALA A 1 80 ? 37.868 -26.604 -3.727 1.00 33.41 80 ALA A CA 1
ATOM 620 C C . ALA A 1 80 ? 38.933 -26.337 -4.807 1.00 33.41 80 ALA A C 1
ATOM 622 O O . ALA A 1 80 ? 39.511 -27.299 -5.315 1.00 33.41 80 ALA A O 1
ATOM 623 N N . PHE A 1 81 ? 39.233 -25.075 -5.154 1.00 36.91 81 PHE A N 1
ATOM 624 C CA . PHE A 1 81 ? 39.980 -24.778 -6.392 1.00 36.91 81 PHE A CA 1
ATOM 625 C C . PHE A 1 81 ? 41.328 -24.063 -6.259 1.00 36.91 81 PHE A C 1
ATOM 627 O O . PHE A 1 81 ? 42.064 -24.015 -7.240 1.00 36.91 81 PHE A O 1
ATOM 634 N N . GLY A 1 82 ? 41.726 -23.574 -5.081 1.00 30.30 82 GLY A N 1
ATOM 635 C CA . GLY A 1 82 ? 43.127 -23.219 -4.783 1.00 30.30 82 GLY A CA 1
ATOM 636 C C . GLY A 1 82 ? 43.859 -22.235 -5.725 1.00 30.30 82 GLY A C 1
ATOM 637 O O . GLY A 1 82 ? 45.077 -22.108 -5.603 1.00 30.30 82 GLY A O 1
ATOM 638 N N . ALA A 1 83 ? 43.180 -21.534 -6.641 1.00 28.91 83 ALA A N 1
ATOM 639 C CA . ALA A 1 83 ? 43.783 -20.555 -7.546 1.00 28.91 83 ALA A CA 1
ATOM 640 C C . ALA A 1 83 ? 42.775 -19.486 -8.001 1.00 28.91 83 ALA A C 1
ATOM 642 O O . ALA A 1 83 ? 41.633 -19.791 -8.331 1.00 28.91 83 ALA A O 1
ATOM 643 N N . PHE A 1 84 ? 43.240 -18.235 -8.065 1.00 34.41 84 PHE A N 1
ATOM 644 C CA . PHE A 1 84 ? 42.516 -17.098 -8.633 1.00 34.41 84 PHE A CA 1
ATOM 645 C C . PHE A 1 84 ? 42.856 -16.983 -10.126 1.00 34.41 84 PHE A C 1
ATOM 647 O O . PHE A 1 84 ? 44.035 -16.891 -10.474 1.00 34.41 84 PHE A O 1
ATOM 654 N N . GLN A 1 85 ? 41.858 -16.951 -11.010 1.00 28.39 85 GLN A N 1
ATOM 655 C CA . GLN A 1 85 ? 42.045 -16.519 -12.399 1.00 28.39 85 GLN A CA 1
ATOM 656 C C . GLN A 1 85 ? 41.225 -15.258 -12.655 1.00 28.39 85 GLN A C 1
ATOM 658 O O . GLN A 1 85 ? 40.030 -15.222 -12.385 1.00 28.39 85 GLN A O 1
ATOM 663 N N . SER A 1 86 ? 41.872 -14.232 -13.202 1.00 34.38 86 SER A N 1
ATOM 664 C CA . SER A 1 86 ? 41.207 -13.079 -13.814 1.00 34.38 86 SER A CA 1
ATOM 665 C C . SER A 1 86 ? 41.469 -13.154 -15.313 1.00 34.38 86 SER A C 1
ATOM 667 O O . SER A 1 86 ? 42.625 -13.235 -15.728 1.00 34.38 86 SER A O 1
ATOM 669 N N . ILE A 1 87 ? 40.418 -13.123 -16.129 1.00 30.28 87 ILE A N 1
ATOM 670 C CA . ILE A 1 87 ? 40.538 -12.992 -17.582 1.00 30.28 87 ILE A CA 1
ATOM 671 C C . ILE A 1 87 ? 40.223 -11.537 -17.924 1.00 30.28 87 ILE A C 1
ATOM 673 O O . ILE A 1 87 ? 39.090 -11.097 -17.771 1.00 30.28 87 ILE A O 1
ATOM 677 N N . PHE A 1 88 ? 41.222 -10.793 -18.398 1.00 33.09 88 PHE A N 1
ATOM 678 C CA . PHE A 1 88 ? 41.014 -9.518 -19.082 1.00 33.09 88 PHE A CA 1
ATOM 679 C C . PHE A 1 88 ? 41.252 -9.752 -20.574 1.00 33.09 88 PHE A C 1
ATOM 681 O O . PHE A 1 88 ? 42.312 -10.250 -20.952 1.00 33.09 88 PHE A O 1
ATOM 688 N N . THR A 1 89 ? 40.287 -9.405 -21.425 1.00 26.28 89 THR A N 1
ATOM 689 C CA . THR A 1 89 ? 40.485 -9.356 -22.883 1.00 26.28 89 THR A CA 1
ATOM 690 C C . THR A 1 89 ? 40.238 -7.940 -23.388 1.00 26.28 89 THR A C 1
ATOM 692 O O . THR A 1 89 ? 39.313 -7.263 -22.948 1.00 26.28 89 THR A O 1
ATOM 695 N N . TYR A 1 90 ? 41.114 -7.484 -24.283 1.00 29.41 90 TYR A N 1
ATOM 696 C CA . TYR A 1 90 ? 41.049 -6.188 -24.950 1.00 29.41 90 TYR A CA 1
ATOM 697 C C . TYR A 1 90 ? 41.117 -6.429 -26.456 1.00 29.41 90 TYR A C 1
ATOM 699 O O . TYR A 1 90 ? 42.097 -7.004 -26.928 1.00 29.41 90 TYR A O 1
ATOM 707 N N . GLU A 1 91 ? 40.121 -5.967 -27.213 1.00 26.20 91 GLU A N 1
ATOM 708 C CA . GLU A 1 91 ? 40.204 -5.891 -28.673 1.00 26.20 91 GLU A CA 1
ATOM 709 C C . GLU A 1 91 ? 39.772 -4.511 -29.182 1.00 26.20 91 GLU A C 1
ATOM 711 O O . GLU A 1 91 ? 38.782 -3.927 -28.744 1.00 26.20 91 GLU A O 1
ATOM 716 N N . ASN A 1 92 ? 40.559 -3.984 -30.123 1.00 34.69 92 ASN A N 1
ATOM 717 C CA . ASN A 1 92 ? 40.359 -2.700 -30.786 1.00 34.69 92 ASN A CA 1
ATOM 718 C C . ASN A 1 92 ? 39.074 -2.696 -31.640 1.00 34.69 92 ASN A C 1
ATOM 720 O O . ASN A 1 92 ? 39.090 -3.232 -32.747 1.00 34.69 92 ASN A O 1
ATOM 724 N N . ALA A 1 93 ? 38.010 -2.010 -31.212 1.00 27.78 93 ALA A N 1
ATOM 725 C CA . ALA A 1 93 ? 36.942 -1.561 -32.113 1.00 27.78 93 ALA A CA 1
ATOM 726 C C . ALA A 1 93 ? 36.174 -0.352 -31.553 1.00 27.78 93 ALA A C 1
ATOM 728 O O . ALA A 1 93 ? 35.937 -0.236 -30.355 1.00 27.78 93 ALA A O 1
ATOM 729 N N . SER A 1 94 ? 35.742 0.537 -32.449 1.00 36.88 94 SER A N 1
ATOM 730 C CA . SER A 1 94 ? 35.039 1.812 -32.207 1.00 36.88 94 SER A CA 1
ATOM 731 C C . SER A 1 94 ? 33.602 1.683 -31.665 1.00 36.88 94 SER A C 1
ATOM 733 O O . SER A 1 94 ? 32.807 2.609 -31.781 1.00 36.88 94 SER A O 1
ATOM 735 N N . SER A 1 95 ? 33.233 0.525 -31.135 1.00 41.47 95 SER A N 1
ATOM 736 C CA . SER A 1 95 ? 32.022 0.247 -30.357 1.00 41.47 95 SER A CA 1
ATOM 737 C C . SER A 1 95 ? 32.147 -1.199 -29.886 1.00 41.47 95 SER A C 1
ATOM 739 O O . SER A 1 95 ? 32.029 -2.128 -30.682 1.00 41.47 95 SER A O 1
ATOM 741 N N . ALA A 1 96 ? 32.444 -1.402 -28.604 1.00 26.70 96 ALA A N 1
ATOM 742 C CA . ALA A 1 96 ? 32.456 -2.729 -28.005 1.00 26.70 96 ALA A CA 1
ATOM 743 C C . ALA A 1 96 ? 31.750 -2.705 -26.649 1.00 26.70 96 ALA A C 1
ATOM 745 O O . ALA A 1 96 ? 32.037 -1.882 -25.781 1.00 26.70 96 ALA A O 1
ATOM 746 N N . LYS A 1 97 ? 30.793 -3.630 -26.560 1.00 27.61 97 LYS A N 1
ATOM 747 C CA . LYS A 1 97 ? 29.941 -4.015 -25.438 1.00 27.61 97 LYS A CA 1
ATOM 748 C C . LYS A 1 97 ? 30.745 -4.345 -24.184 1.00 27.61 97 LYS A C 1
ATOM 750 O O . LYS A 1 97 ? 31.756 -5.039 -24.260 1.00 27.61 97 LYS A O 1
ATOM 755 N N . PHE A 1 98 ? 30.190 -3.970 -23.040 1.00 30.36 98 PHE A N 1
ATOM 756 C CA . PHE A 1 98 ? 30.571 -4.495 -21.739 1.00 30.36 98 PHE A CA 1
ATOM 757 C C . PHE A 1 98 ? 29.419 -5.371 -21.235 1.00 30.36 98 PHE A C 1
ATOM 759 O O . PHE A 1 98 ? 28.290 -4.904 -21.128 1.00 30.36 98 PHE A O 1
ATOM 766 N N . THR A 1 99 ? 29.673 -6.654 -20.990 1.00 26.70 99 THR A N 1
ATOM 767 C CA . THR A 1 99 ? 28.708 -7.551 -20.342 1.00 26.70 99 THR A CA 1
ATOM 768 C C . THR A 1 99 ? 29.426 -8.207 -19.178 1.00 26.70 99 THR A C 1
ATOM 770 O O . THR A 1 99 ? 30.284 -9.065 -19.385 1.00 26.70 99 THR A O 1
ATOM 773 N N . ILE A 1 100 ? 29.102 -7.778 -17.958 1.00 31.02 100 ILE A N 1
ATOM 774 C CA . ILE A 1 100 ? 29.446 -8.532 -16.755 1.00 31.02 100 ILE A CA 1
ATOM 775 C C . ILE A 1 100 ? 28.389 -9.626 -16.644 1.00 31.02 100 ILE A C 1
ATOM 777 O O . ILE A 1 100 ? 27.244 -9.345 -16.306 1.00 31.02 100 ILE A O 1
ATOM 781 N N . TYR A 1 101 ? 28.766 -10.865 -16.959 1.00 28.64 101 TYR A N 1
ATOM 782 C CA . TYR A 1 101 ? 28.074 -12.000 -16.368 1.00 28.64 101 TYR A CA 1
ATOM 783 C C . TYR A 1 101 ? 28.615 -12.134 -14.965 1.00 28.64 101 TYR A C 1
ATOM 785 O O . TYR A 1 101 ? 29.756 -12.553 -14.770 1.00 28.64 101 TYR A O 1
ATOM 793 N N . ASP A 1 102 ? 27.782 -11.781 -14.010 1.00 26.78 102 ASP A N 1
ATOM 794 C CA . ASP A 1 102 ? 27.839 -12.473 -12.758 1.00 26.78 102 ASP A CA 1
ATOM 795 C C . ASP A 1 102 ? 26.650 -13.431 -12.704 1.00 26.78 102 ASP A C 1
ATOM 797 O O . ASP A 1 102 ? 25.496 -13.016 -12.727 1.00 26.78 102 ASP A O 1
ATOM 801 N N . HIS A 1 103 ? 26.947 -14.725 -12.762 1.00 33.38 103 HIS A N 1
ATOM 802 C CA . HIS A 1 103 ? 25.944 -15.758 -12.543 1.00 33.38 103 HIS A CA 1
ATOM 803 C C . HIS A 1 103 ? 25.991 -16.276 -11.099 1.00 33.38 103 HIS A C 1
ATOM 805 O O . HIS A 1 103 ? 25.141 -17.085 -10.766 1.00 33.38 103 HIS A O 1
ATOM 811 N N . ASP A 1 104 ? 26.924 -15.821 -10.243 1.00 26.78 104 ASP A N 1
ATOM 812 C CA . ASP A 1 104 ? 27.124 -16.389 -8.899 1.00 26.78 104 ASP A CA 1
ATOM 813 C C . ASP A 1 104 ? 27.813 -15.445 -7.869 1.00 26.78 104 ASP A C 1
ATOM 815 O O . ASP A 1 104 ? 28.454 -15.923 -6.927 1.00 26.78 104 ASP A O 1
ATOM 819 N N . ALA A 1 105 ? 27.692 -14.113 -7.935 1.00 28.56 105 ALA A N 1
ATOM 820 C CA . ALA A 1 105 ? 28.033 -13.250 -6.804 1.00 28.56 105 ALA A CA 1
ATOM 821 C C . ALA A 1 105 ? 26.859 -13.313 -5.847 1.00 28.56 105 ALA A C 1
ATOM 823 O O . ALA A 1 105 ? 25.955 -12.481 -5.780 1.00 28.56 105 ALA A O 1
ATOM 824 N N . TYR A 1 106 ? 26.975 -14.318 -4.997 1.00 30.95 106 TYR A N 1
ATOM 825 C CA . TYR A 1 106 ? 26.601 -14.194 -3.612 1.00 30.95 106 TYR A CA 1
ATOM 826 C C . TYR A 1 106 ? 27.332 -12.978 -3.007 1.00 30.95 106 TYR A C 1
ATOM 828 O O . TYR A 1 106 ? 28.359 -13.103 -2.338 1.00 30.95 106 TYR A O 1
ATOM 836 N N . ILE A 1 107 ? 26.817 -11.769 -3.254 1.00 31.62 107 ILE A N 1
ATOM 837 C CA . ILE A 1 107 ? 27.123 -10.600 -2.439 1.00 31.62 107 ILE A CA 1
ATOM 838 C C . ILE A 1 107 ? 26.486 -10.908 -1.088 1.00 31.62 107 ILE A C 1
ATOM 840 O O . ILE A 1 107 ? 25.293 -10.694 -0.878 1.00 31.62 107 ILE A O 1
ATOM 844 N N . SER A 1 108 ? 27.272 -11.475 -0.169 1.00 28.70 108 SER A N 1
ATOM 845 C CA . SER A 1 108 ? 26.837 -11.621 1.213 1.00 28.70 108 SER A CA 1
ATOM 846 C C . SER A 1 108 ? 26.709 -10.220 1.802 1.00 28.70 108 SER A C 1
ATOM 848 O O . SER A 1 108 ? 27.681 -9.611 2.260 1.00 28.70 108 SER A O 1
ATOM 850 N N . ALA A 1 109 ? 25.489 -9.708 1.729 1.00 36.53 109 ALA A N 1
ATOM 851 C CA . ALA A 1 109 ? 25.032 -8.527 2.406 1.00 36.53 109 ALA A CA 1
ATOM 852 C C . ALA A 1 109 ? 25.362 -8.628 3.893 1.00 36.53 109 ALA A C 1
ATOM 854 O O . ALA A 1 109 ? 24.985 -9.577 4.572 1.00 36.53 109 ALA A O 1
ATOM 855 N N . ASN A 1 110 ? 26.019 -7.599 4.405 1.00 27.81 110 ASN A N 1
ATOM 856 C CA . ASN A 1 110 ? 25.802 -7.154 5.767 1.00 27.81 110 ASN A CA 1
ATOM 857 C C . ASN A 1 110 ? 25.779 -5.622 5.706 1.00 27.81 110 ASN A C 1
ATOM 859 O O . ASN A 1 110 ? 26.830 -4.987 5.767 1.00 27.81 110 ASN A O 1
ATOM 863 N N . ASN A 1 111 ? 24.571 -5.052 5.584 1.00 32.69 111 ASN A N 1
ATOM 864 C CA . ASN A 1 111 ? 24.220 -3.641 5.844 1.00 32.69 111 ASN A CA 1
ATOM 865 C C . ASN A 1 111 ? 24.071 -2.641 4.676 1.00 32.69 111 ASN A C 1
ATOM 867 O O . ASN A 1 111 ? 24.087 -1.441 4.943 1.00 32.69 111 ASN A O 1
ATOM 871 N N . TYR A 1 112 ? 23.834 -3.061 3.429 1.00 34.62 112 TYR A N 1
ATOM 872 C CA . TYR A 1 112 ? 23.334 -2.131 2.403 1.00 34.62 112 TYR A CA 1
ATOM 873 C C . TYR A 1 112 ? 21.938 -2.538 1.941 1.00 34.62 112 TYR A C 1
ATOM 875 O O . TYR A 1 112 ? 21.763 -3.539 1.260 1.00 34.62 112 TYR A O 1
ATOM 883 N N . SER A 1 113 ? 20.950 -1.748 2.353 1.00 37.16 113 SER A N 1
ATOM 884 C CA . SER A 1 113 ? 19.653 -1.644 1.693 1.00 37.16 113 SER A CA 1
ATOM 885 C C . SER A 1 113 ? 19.852 -0.981 0.325 1.00 37.16 113 SER A C 1
ATOM 887 O O . SER A 1 113 ? 20.389 0.132 0.283 1.00 37.16 113 SER A O 1
ATOM 889 N N . GLY A 1 114 ? 19.407 -1.619 -0.755 1.00 43.78 114 GLY A N 1
ATOM 890 C CA . GLY A 1 114 ? 19.393 -1.049 -2.100 1.00 43.78 114 GLY A CA 1
ATOM 891 C C . GLY A 1 114 ? 20.596 -1.443 -2.953 1.00 43.78 114 GLY A C 1
ATOM 892 O O . GLY A 1 114 ? 21.592 -0.714 -3.013 1.00 43.78 114 GLY A O 1
ATOM 893 N N . PHE A 1 115 ? 20.474 -2.556 -3.676 1.00 47.16 115 PHE A N 1
ATOM 894 C CA . PHE A 1 115 ? 21.142 -2.698 -4.965 1.00 47.16 115 PHE A CA 1
ATOM 895 C C . PHE A 1 115 ? 20.552 -1.646 -5.919 1.00 47.16 115 PHE A C 1
ATOM 897 O O . PHE A 1 115 ? 19.336 -1.477 -5.981 1.00 47.16 115 PHE A O 1
ATOM 904 N N . ILE A 1 116 ? 21.417 -0.885 -6.596 1.00 49.06 116 ILE A N 1
ATOM 905 C CA . ILE A 1 116 ? 21.036 0.048 -7.664 1.00 49.06 116 ILE A CA 1
ATOM 906 C C . ILE A 1 116 ? 21.718 -0.464 -8.928 1.00 49.06 116 ILE A C 1
ATOM 908 O O . ILE A 1 116 ? 22.945 -0.373 -9.030 1.00 49.06 116 ILE A O 1
ATOM 912 N N . GLN A 1 117 ? 20.936 -1.010 -9.858 1.00 55.38 117 GLN A N 1
ATOM 913 C CA . GLN A 1 117 ? 21.389 -1.327 -11.211 1.00 55.38 117 GLN A CA 1
ATOM 914 C C . GLN A 1 117 ? 20.922 -0.209 -12.146 1.00 55.38 117 GLN A C 1
ATOM 916 O O . GLN A 1 117 ? 19.749 0.155 -12.125 1.00 55.38 117 GLN A O 1
ATOM 921 N N . ASP A 1 118 ? 21.862 0.358 -12.902 1.00 51.44 118 ASP A N 1
ATOM 922 C CA . ASP A 1 118 ? 21.644 1.458 -13.843 1.00 51.44 118 ASP A CA 1
ATOM 923 C C . ASP A 1 118 ? 21.939 0.946 -15.263 1.00 51.44 118 ASP A C 1
ATOM 925 O O . ASP A 1 118 ? 23.045 0.449 -15.520 1.00 51.44 118 ASP A O 1
ATOM 929 N N . ALA A 1 119 ? 20.924 0.979 -16.127 1.00 53.25 119 ALA A N 1
ATOM 930 C CA . ALA A 1 119 ? 20.941 0.482 -17.502 1.00 53.25 119 ALA A CA 1
ATOM 931 C C . ALA A 1 119 ? 21.156 1.600 -18.546 1.00 53.25 119 ALA A C 1
ATOM 933 O O . ALA A 1 119 ? 20.919 2.783 -18.305 1.00 53.25 119 ALA A O 1
ATOM 934 N N . LEU A 1 120 ? 21.680 1.227 -19.720 1.00 54.62 120 LEU A N 1
ATOM 935 C CA . LEU A 1 120 ? 22.017 2.165 -20.803 1.00 54.62 120 LEU A CA 1
ATOM 936 C C . LEU A 1 120 ? 20.799 2.381 -21.721 1.00 54.62 120 LEU A C 1
ATOM 938 O O . LEU A 1 120 ? 19.718 1.889 -21.468 1.00 54.62 120 LEU A O 1
ATOM 942 N N . SER A 1 121 ? 20.948 3.116 -22.830 1.00 63.91 121 SER A N 1
ATOM 943 C CA . SER A 1 121 ? 19.836 3.397 -23.757 1.00 63.91 121 SER A CA 1
ATOM 944 C C . SER A 1 121 ? 19.440 2.224 -24.683 1.00 63.91 121 SER A C 1
ATOM 946 O O . SER A 1 121 ? 19.126 2.451 -25.856 1.00 63.91 121 SER A O 1
ATOM 948 N N . GLN A 1 122 ? 19.592 0.976 -24.244 1.00 73.50 122 GLN A N 1
ATOM 949 C CA . GLN A 1 122 ? 19.295 -0.241 -25.008 1.00 73.50 122 GLN A CA 1
ATOM 950 C C . GLN A 1 122 ? 18.473 -1.206 -24.152 1.00 73.50 122 GLN A C 1
ATOM 952 O O . GLN A 1 122 ? 18.448 -1.072 -22.947 1.00 73.50 122 GLN A O 1
ATOM 957 N N . ALA A 1 123 ? 17.857 -2.208 -24.788 1.00 75.94 123 ALA A N 1
ATOM 958 C CA . ALA A 1 123 ? 17.181 -3.290 -24.076 1.00 75.94 123 ALA A CA 1
ATOM 959 C C . ALA A 1 123 ? 18.155 -4.073 -23.178 1.00 75.94 123 ALA A C 1
ATOM 961 O O . ALA A 1 123 ? 19.093 -4.704 -23.685 1.00 75.94 123 ALA A O 1
ATOM 962 N N . ASP A 1 124 ? 17.873 -4.071 -21.883 1.00 77.12 124 ASP A N 1
ATOM 963 C CA . ASP A 1 124 ? 18.674 -4.655 -20.820 1.00 77.12 124 ASP A CA 1
ATOM 964 C C . ASP A 1 124 ? 17.895 -5.731 -20.038 1.00 77.12 124 ASP A C 1
ATOM 966 O O . ASP A 1 124 ? 16.667 -5.834 -20.080 1.00 77.12 124 ASP A O 1
ATOM 970 N N . VAL A 1 125 ? 18.636 -6.599 -19.342 1.00 80.19 125 VAL A N 1
ATOM 971 C CA . VAL A 1 125 ? 18.071 -7.589 -18.413 1.00 80.19 125 VAL A CA 1
ATOM 972 C C . VAL A 1 125 ? 18.679 -7.355 -17.035 1.00 80.19 125 VAL A C 1
ATOM 974 O O . VAL A 1 125 ? 19.894 -7.463 -16.861 1.00 80.19 125 VAL A O 1
ATOM 977 N N . ILE A 1 126 ? 17.823 -7.034 -16.073 1.00 78.00 126 ILE A N 1
ATOM 978 C CA . ILE A 1 126 ? 18.153 -6.560 -14.730 1.00 78.00 126 ILE A CA 1
ATOM 979 C C . ILE A 1 126 ? 17.617 -7.571 -13.718 1.00 78.00 126 ILE A C 1
ATOM 981 O O . ILE A 1 126 ? 16.446 -7.951 -13.772 1.00 78.00 126 ILE A O 1
ATOM 985 N N . TYR A 1 127 ? 18.473 -7.991 -12.789 1.00 78.19 127 TYR A N 1
ATOM 986 C CA . TYR A 1 127 ? 18.114 -8.917 -11.717 1.00 78.19 127 TYR A CA 1
ATOM 987 C C . TYR A 1 127 ? 18.408 -8.268 -10.365 1.00 78.19 127 TYR A C 1
ATOM 989 O O . TYR A 1 127 ? 19.541 -7.866 -10.099 1.00 78.19 127 TYR A O 1
ATOM 997 N N . GLY A 1 128 ? 17.387 -8.193 -9.519 1.00 77.62 128 GLY A N 1
ATOM 998 C CA . GLY A 1 128 ? 17.491 -7.867 -8.107 1.00 77.62 128 GLY A CA 1
ATOM 999 C C . GLY A 1 128 ? 18.047 -9.028 -7.287 1.00 77.62 128 GLY A C 1
ATOM 1000 O O . GLY A 1 128 ? 18.408 -10.096 -7.793 1.00 77.62 128 GLY A O 1
ATOM 1001 N N . THR A 1 129 ? 18.143 -8.796 -5.991 1.00 79.00 129 THR A N 1
ATOM 1002 C CA . THR A 1 129 ? 18.724 -9.682 -4.989 1.00 79.00 129 THR A CA 1
ATOM 1003 C C . THR A 1 129 ? 17.618 -10.351 -4.165 1.00 79.00 129 THR A C 1
ATOM 1005 O O . THR A 1 129 ? 16.484 -10.464 -4.599 1.00 79.00 129 THR A O 1
ATOM 1008 N N . ASN A 1 130 ? 17.939 -10.865 -2.974 1.00 81.12 130 ASN A N 1
ATOM 1009 C CA . ASN A 1 130 ? 16.917 -11.360 -2.042 1.00 81.12 130 ASN A CA 1
ATOM 1010 C C . ASN A 1 130 ? 16.512 -10.301 -0.994 1.00 81.12 130 ASN A C 1
ATOM 1012 O O . ASN A 1 130 ? 16.004 -10.650 0.076 1.00 81.12 130 ASN A O 1
ATOM 1016 N N . TYR A 1 131 ? 16.842 -9.034 -1.243 1.00 81.69 131 TYR A N 1
ATOM 1017 C CA . TYR A 1 131 ? 16.618 -7.899 -0.357 1.00 81.69 131 TYR A CA 1
ATOM 1018 C C . TYR A 1 131 ? 15.894 -6.788 -1.111 1.00 81.69 131 TYR A C 1
ATOM 1020 O O . TYR A 1 131 ? 15.849 -6.798 -2.325 1.00 81.69 131 TYR A O 1
ATOM 1028 N N . ASN A 1 132 ? 15.407 -5.787 -0.377 1.00 82.19 132 ASN A N 1
ATOM 1029 C CA . ASN A 1 132 ? 14.747 -4.627 -0.968 1.00 82.19 132 ASN A CA 1
ATOM 1030 C C . ASN A 1 132 ? 15.700 -3.833 -1.877 1.00 82.19 132 ASN A C 1
ATOM 1032 O O . ASN A 1 132 ? 16.663 -3.215 -1.391 1.00 82.19 132 ASN A O 1
ATOM 1036 N N . ASP A 1 133 ? 15.359 -3.774 -3.157 1.00 81.62 133 ASP A N 1
ATOM 1037 C CA . ASP A 1 133 ? 16.170 -3.195 -4.215 1.00 81.62 133 ASP A CA 1
ATOM 1038 C C . ASP A 1 133 ? 15.498 -2.016 -4.922 1.00 81.62 133 ASP A C 1
ATOM 1040 O O . ASP A 1 133 ? 14.308 -1.733 -4.772 1.00 81.62 133 ASP A O 1
ATOM 1044 N N . LYS A 1 134 ? 16.313 -1.261 -5.666 1.00 84.75 134 LYS A N 1
ATOM 1045 C CA . LYS A 1 134 ? 15.849 -0.197 -6.559 1.00 84.75 134 LYS A CA 1
ATOM 1046 C C . LYS A 1 134 ? 16.423 -0.437 -7.947 1.00 84.75 134 LYS A C 1
ATOM 1048 O O . LYS A 1 134 ? 17.631 -0.312 -8.146 1.00 84.75 134 LYS A O 1
ATOM 1053 N N . LEU A 1 135 ? 15.566 -0.784 -8.894 1.00 81.94 135 LEU A N 1
ATOM 1054 C CA . LEU A 1 135 ? 15.953 -1.279 -10.210 1.00 81.94 135 LEU A CA 1
ATOM 1055 C C . LEU A 1 135 ? 15.458 -0.322 -11.296 1.00 81.94 135 LEU A C 1
ATOM 1057 O O . LEU A 1 135 ? 14.268 -0.014 -11.323 1.00 81.94 135 LEU A O 1
ATOM 1061 N N . TYR A 1 136 ? 16.360 0.132 -12.174 1.00 84.44 136 TYR A N 1
ATOM 1062 C CA . TYR A 1 136 ? 16.085 1.165 -13.180 1.00 84.44 136 TYR A CA 1
ATOM 1063 C C . TYR A 1 136 ? 16.508 0.710 -14.590 1.00 84.44 136 TYR A C 1
ATOM 1065 O O . TYR A 1 136 ? 17.696 0.470 -14.815 1.00 84.44 136 TYR A O 1
ATOM 1073 N N . GLY A 1 137 ? 15.555 0.614 -15.526 1.00 83.31 137 GLY A N 1
ATOM 1074 C CA . GLY A 1 137 ? 15.765 0.256 -16.945 1.00 83.31 137 GLY A CA 1
ATOM 1075 C C . GLY A 1 137 ? 16.127 1.440 -17.856 1.00 83.31 137 GLY A C 1
ATOM 1076 O O . GLY A 1 137 ? 16.988 1.342 -18.724 1.00 83.31 137 GLY A O 1
ATOM 1077 N N . TYR A 1 138 ? 15.591 2.625 -17.558 1.00 84.62 138 TYR A N 1
ATOM 1078 C CA . TYR A 1 138 ? 15.803 3.879 -18.294 1.00 84.62 138 TYR A CA 1
ATOM 1079 C C . TYR A 1 138 ? 15.257 3.945 -19.719 1.00 84.62 138 TYR A C 1
ATOM 1081 O O . TYR A 1 138 ? 14.204 4.531 -19.907 1.00 84.62 138 TYR A O 1
ATOM 1089 N N . ASN A 1 139 ? 16.015 3.582 -20.755 1.00 82.88 139 ASN A N 1
ATOM 1090 C CA . ASN A 1 139 ? 15.492 3.604 -22.125 1.00 82.88 139 ASN A CA 1
ATOM 1091 C C . ASN A 1 139 ? 15.832 2.278 -22.775 1.00 82.88 139 ASN A C 1
ATOM 1093 O O . ASN A 1 139 ? 17.006 1.972 -22.936 1.00 82.88 139 ASN A O 1
ATOM 1097 N N . GLY A 1 140 ? 14.848 1.589 -23.316 1.00 83.44 140 GLY A N 1
ATOM 1098 C CA . GLY A 1 140 ? 15.069 0.242 -23.806 1.00 83.44 140 GLY A CA 1
ATOM 1099 C C . GLY A 1 140 ? 13.766 -0.521 -23.779 1.00 83.44 140 GLY A C 1
ATOM 1100 O O . GLY A 1 140 ? 12.737 0.027 -23.451 1.00 83.44 140 GLY A O 1
ATOM 1101 N N . ASN A 1 141 ? 13.788 -1.774 -24.211 1.00 90.25 141 ASN A N 1
ATOM 1102 C CA . ASN A 1 141 ? 12.690 -2.677 -23.882 1.00 90.25 141 ASN A CA 1
ATOM 1103 C C . ASN A 1 141 ? 13.276 -3.649 -22.871 1.00 90.25 141 ASN A C 1
ATOM 1105 O O . ASN A 1 141 ? 13.907 -4.637 -23.264 1.00 90.25 141 ASN A O 1
ATOM 1109 N N . ASP A 1 142 ? 13.153 -3.308 -21.603 1.00 88.31 142 ASP A N 1
ATOM 1110 C CA . ASP A 1 142 ? 13.919 -3.907 -20.530 1.00 88.31 142 ASP A CA 1
ATOM 1111 C C . ASP A 1 142 ? 13.168 -5.068 -19.892 1.00 88.31 142 ASP A C 1
ATOM 1113 O O . ASP A 1 142 ? 11.942 -5.176 -19.927 1.00 88.31 142 ASP A O 1
ATOM 1117 N N . THR A 1 143 ? 13.922 -6.003 -19.325 1.00 88.75 143 THR A N 1
ATOM 1118 C CA . THR A 1 143 ? 13.382 -7.067 -18.480 1.00 88.75 143 THR A CA 1
ATOM 1119 C C . THR A 1 143 ? 13.947 -6.912 -17.080 1.00 88.75 143 THR A C 1
ATOM 1121 O O . THR A 1 143 ? 15.137 -7.131 -16.878 1.00 88.75 143 THR A O 1
ATOM 1124 N N . ILE A 1 144 ? 13.101 -6.559 -16.116 1.00 87.75 144 ILE A N 1
ATOM 1125 C CA . ILE A 1 144 ? 13.485 -6.311 -14.723 1.00 87.75 144 ILE A CA 1
ATOM 1126 C C . ILE A 1 144 ? 12.851 -7.373 -13.828 1.00 87.75 144 ILE A C 1
ATOM 1128 O O . ILE A 1 144 ? 11.640 -7.575 -13.871 1.00 87.75 144 ILE A O 1
ATOM 1132 N N . ILE A 1 145 ? 13.660 -8.063 -13.023 1.00 90.00 145 ILE A N 1
ATOM 1133 C CA . ILE A 1 145 ? 13.217 -9.131 -12.116 1.00 90.00 145 ILE A CA 1
ATOM 1134 C C . ILE A 1 145 ? 13.714 -8.817 -10.702 1.00 90.00 145 ILE A C 1
ATOM 1136 O O . ILE A 1 145 ? 14.916 -8.889 -10.473 1.00 90.00 145 ILE A O 1
ATOM 1140 N N . GLY A 1 146 ? 12.816 -8.492 -9.768 1.00 86.56 146 GLY A N 1
ATOM 1141 C CA . GLY A 1 146 ? 13.132 -8.115 -8.380 1.00 86.56 146 GLY A CA 1
ATOM 1142 C C . GLY A 1 146 ? 13.613 -9.276 -7.505 1.00 86.56 146 GLY A C 1
ATOM 1143 O O . GLY A 1 146 ? 14.627 -9.155 -6.830 1.00 86.56 146 GLY A O 1
ATOM 1144 N N . ASN A 1 147 ? 13.008 -10.459 -7.670 1.00 87.00 147 ASN A N 1
ATOM 1145 C CA . ASN A 1 147 ? 13.217 -11.679 -6.874 1.00 87.00 147 ASN A CA 1
ATOM 1146 C C . ASN A 1 147 ? 12.530 -11.658 -5.496 1.00 87.00 147 ASN A C 1
ATOM 1148 O O . ASN A 1 147 ? 11.344 -11.970 -5.437 1.00 87.00 147 ASN A O 1
ATOM 1152 N N . TYR A 1 148 ? 13.249 -11.458 -4.386 1.00 86.19 148 TYR A N 1
ATOM 1153 C CA . TYR A 1 148 ? 12.643 -11.386 -3.046 1.00 86.19 148 TYR A CA 1
ATOM 1154 C C . TYR A 1 148 ? 12.953 -10.036 -2.422 1.00 86.19 148 TYR A C 1
ATOM 1156 O O . TYR A 1 148 ? 14.079 -9.568 -2.524 1.00 86.19 148 TYR A O 1
ATOM 1164 N N . GLY A 1 149 ? 12.037 -9.536 -1.603 1.00 85.81 149 GLY A N 1
ATOM 1165 C CA . GLY A 1 149 ? 12.191 -8.237 -0.958 1.00 85.81 149 GLY A CA 1
ATOM 1166 C C . GLY A 1 149 ? 11.042 -7.334 -1.363 1.00 85.81 149 GLY A C 1
ATOM 1167 O O . GLY A 1 149 ? 10.214 -7.720 -2.165 1.00 85.81 149 GLY A O 1
ATOM 1168 N N . ASN A 1 150 ? 10.946 -6.162 -0.744 1.00 89.62 150 ASN A N 1
ATOM 1169 C CA . ASN A 1 150 ? 10.014 -5.134 -1.196 1.00 89.62 150 ASN A CA 1
ATOM 1170 C C . ASN A 1 150 ? 10.783 -4.182 -2.106 1.00 89.62 150 ASN A C 1
ATOM 1172 O O . ASN A 1 150 ? 11.513 -3.311 -1.611 1.00 89.62 150 ASN A O 1
ATOM 1176 N N . ASP A 1 151 ? 10.624 -4.367 -3.404 1.00 92.31 151 ASP A N 1
ATOM 1177 C CA . ASP A 1 151 ? 11.430 -3.727 -4.425 1.00 92.31 151 ASP A CA 1
ATOM 1178 C C . ASP A 1 151 ? 10.735 -2.507 -5.030 1.00 92.31 151 ASP A C 1
ATOM 1180 O O . ASP A 1 151 ? 9.509 -2.362 -5.028 1.00 92.31 151 ASP A O 1
ATOM 1184 N N . ILE A 1 152 ? 11.548 -1.592 -5.554 1.00 93.44 152 ILE A N 1
ATOM 1185 C CA . ILE A 1 152 ? 11.097 -0.468 -6.372 1.00 93.44 152 ILE A CA 1
ATOM 1186 C C . ILE A 1 152 ? 11.648 -0.675 -7.777 1.00 93.44 152 ILE A C 1
ATOM 1188 O O . ILE A 1 152 ? 12.859 -0.626 -7.988 1.00 93.44 152 ILE A O 1
ATOM 1192 N N . LEU A 1 153 ? 10.751 -0.902 -8.727 1.00 94.88 153 LEU A N 1
ATOM 1193 C CA . LEU A 1 153 ? 11.054 -1.184 -10.119 1.00 94.88 153 LEU A CA 1
ATOM 1194 C C . LEU A 1 153 ? 10.606 -0.013 -10.993 1.00 94.88 153 LEU A C 1
ATOM 1196 O O . LEU A 1 153 ? 9.490 0.493 -10.866 1.00 94.88 153 LEU A O 1
ATOM 1200 N N . ASP A 1 154 ? 11.479 0.397 -11.898 1.00 95.06 154 ASP A N 1
ATOM 1201 C CA . ASP A 1 154 ? 11.256 1.481 -12.843 1.00 95.06 154 ASP A CA 1
ATOM 1202 C C . ASP A 1 154 ? 11.783 1.050 -14.215 1.00 95.06 154 ASP A C 1
ATOM 1204 O O . ASP A 1 154 ? 12.990 0.892 -14.403 1.00 95.06 154 ASP A O 1
ATOM 1208 N N . GLY A 1 155 ? 10.871 0.804 -15.156 1.00 93.69 155 GLY A N 1
ATOM 1209 C CA . GLY A 1 155 ? 11.220 0.409 -16.525 1.00 93.69 155 GLY A CA 1
ATOM 1210 C C . GLY A 1 155 ? 11.808 1.570 -17.325 1.00 93.69 155 GLY A C 1
ATOM 1211 O O . GLY A 1 155 ? 12.770 1.404 -18.067 1.00 93.69 155 GLY A O 1
ATOM 1212 N N . GLY A 1 156 ? 11.335 2.789 -17.064 1.00 92.88 156 GLY A N 1
ATOM 1213 C CA . GLY A 1 156 ? 11.642 3.949 -17.883 1.00 92.88 156 GLY A CA 1
ATOM 1214 C C . GLY A 1 156 ? 10.865 3.943 -19.202 1.00 92.88 156 GLY A C 1
ATOM 1215 O O . GLY A 1 156 ? 9.678 3.651 -19.229 1.00 92.88 156 GLY A O 1
ATOM 1216 N N . ASN A 1 157 ? 11.501 4.387 -20.286 1.00 90.12 157 ASN A N 1
ATOM 1217 C CA . ASN A 1 157 ? 10.909 4.450 -21.615 1.00 90.12 157 ASN A CA 1
ATOM 1218 C C . ASN A 1 157 ? 11.135 3.156 -22.401 1.00 90.12 157 ASN A C 1
ATOM 1220 O O . ASN A 1 157 ? 12.276 2.757 -22.621 1.00 90.12 157 ASN A O 1
ATOM 1224 N N . GLY A 1 158 ? 10.073 2.705 -23.052 1.00 94.50 158 GLY A N 1
ATOM 1225 C CA . GLY A 1 158 ? 10.010 1.622 -24.014 1.00 94.50 158 GLY A CA 1
ATOM 1226 C C . GLY A 1 158 ? 8.963 0.605 -23.591 1.00 94.50 158 GLY A C 1
ATOM 1227 O O . GLY A 1 158 ? 8.006 0.950 -22.913 1.00 94.50 158 GLY A O 1
ATOM 1228 N N . ASN A 1 159 ? 9.035 -0.608 -24.128 1.00 97.62 159 ASN A N 1
ATOM 1229 C CA . ASN A 1 159 ? 8.068 -1.651 -23.794 1.00 97.62 159 ASN A CA 1
ATOM 1230 C C . ASN A 1 159 ? 8.729 -2.651 -22.856 1.00 97.62 159 ASN A C 1
ATOM 1232 O O . ASN A 1 159 ? 9.421 -3.566 -23.323 1.00 97.62 159 ASN A O 1
ATOM 1236 N N . ASP A 1 160 ? 8.482 -2.489 -21.566 1.00 97.88 160 ASP A N 1
ATOM 1237 C CA . ASP A 1 160 ? 9.226 -3.199 -20.543 1.00 97.88 160 ASP A CA 1
ATOM 1238 C C . ASP A 1 160 ? 8.461 -4.406 -19.999 1.00 97.88 160 ASP A C 1
ATOM 1240 O O . ASP A 1 160 ? 7.236 -4.538 -20.087 1.00 97.88 160 ASP A O 1
ATOM 1244 N N . THR A 1 161 ? 9.208 -5.346 -19.437 1.00 98.06 161 THR A N 1
ATOM 1245 C CA . THR A 1 161 ? 8.680 -6.484 -18.690 1.00 98.06 161 THR A CA 1
ATOM 1246 C C . THR A 1 161 ? 9.239 -6.446 -17.279 1.00 98.06 161 THR A C 1
ATOM 1248 O O . THR A 1 161 ? 10.428 -6.671 -17.081 1.00 98.06 161 THR A O 1
ATOM 1251 N N . LEU A 1 162 ? 8.384 -6.186 -16.294 1.00 98.12 162 LEU A N 1
ATOM 1252 C CA . LEU A 1 162 ? 8.788 -6.032 -14.901 1.00 98.12 162 LEU A CA 1
ATOM 1253 C C . LEU A 1 162 ? 8.123 -7.109 -14.048 1.00 98.12 162 LEU A C 1
ATOM 1255 O O . LEU A 1 162 ? 6.913 -7.313 -14.121 1.00 98.12 162 LEU A O 1
ATOM 1259 N N . ASN A 1 163 ? 8.913 -7.802 -13.241 1.00 98.00 163 ASN A N 1
ATOM 1260 C CA . ASN A 1 163 ? 8.451 -8.789 -12.279 1.00 98.00 163 ASN A CA 1
ATOM 1261 C C . ASN A 1 163 ? 8.977 -8.409 -10.893 1.00 98.00 163 ASN A C 1
ATOM 1263 O O . ASN A 1 163 ? 10.190 -8.456 -10.701 1.00 98.00 163 ASN A O 1
ATOM 1267 N N . GLY A 1 164 ? 8.097 -8.026 -9.964 1.00 96.62 164 GLY A N 1
ATOM 1268 C CA . GLY A 1 164 ? 8.490 -7.707 -8.584 1.00 96.62 164 GLY A CA 1
ATOM 1269 C C . GLY A 1 164 ? 8.982 -8.952 -7.852 1.00 96.62 164 GLY A C 1
ATOM 1270 O O . GLY A 1 164 ? 10.131 -9.030 -7.427 1.00 96.62 164 GLY A O 1
ATOM 1271 N N . GLY A 1 165 ? 8.170 -10.004 -7.881 1.00 95.56 165 GLY A N 1
ATOM 1272 C CA . GLY A 1 165 ? 8.484 -11.289 -7.281 1.00 95.56 165 GLY A CA 1
ATOM 1273 C C . GLY A 1 165 ? 7.823 -11.429 -5.915 1.00 95.56 165 GLY A C 1
ATOM 1274 O O . GLY A 1 165 ? 6.625 -11.216 -5.767 1.00 95.56 165 GLY A O 1
ATOM 1275 N N . ASN A 1 166 ? 8.564 -11.915 -4.922 1.00 92.00 166 ASN A N 1
ATOM 1276 C CA . ASN A 1 166 ? 8.028 -12.102 -3.579 1.00 92.00 166 ASN A CA 1
ATOM 1277 C C . ASN A 1 166 ? 8.251 -10.852 -2.736 1.00 92.00 166 ASN A C 1
ATOM 1279 O O . ASN A 1 166 ? 9.354 -10.641 -2.231 1.00 92.00 166 ASN A O 1
ATOM 1283 N N . GLY A 1 167 ? 7.171 -10.153 -2.424 1.00 92.75 167 GLY A N 1
ATOM 1284 C CA . GLY A 1 167 ? 7.253 -8.979 -1.580 1.00 92.75 167 GLY A CA 1
ATOM 1285 C C . GLY A 1 167 ? 6.010 -8.130 -1.664 1.00 92.75 167 GLY A C 1
ATOM 1286 O O . GLY A 1 167 ? 4.916 -8.625 -1.918 1.00 92.75 167 GLY A O 1
ATOM 1287 N N . ASN A 1 168 ? 6.186 -6.852 -1.359 1.00 92.69 168 ASN A N 1
ATOM 1288 C CA . ASN A 1 168 ? 5.212 -5.813 -1.634 1.00 92.69 168 ASN A CA 1
ATOM 1289 C C . ASN A 1 168 ? 5.904 -4.765 -2.501 1.00 92.69 168 ASN A C 1
ATOM 1291 O O . ASN A 1 168 ? 6.518 -3.829 -1.975 1.00 92.69 168 ASN A O 1
ATOM 1295 N N . ASP A 1 169 ? 5.812 -4.977 -3.808 1.00 96.31 169 ASP A N 1
ATOM 1296 C CA . ASP A 1 169 ? 6.654 -4.342 -4.812 1.00 96.31 169 ASP A CA 1
ATOM 1297 C C . ASP A 1 169 ? 5.971 -3.136 -5.455 1.00 96.31 169 ASP A C 1
ATOM 1299 O O . ASP A 1 169 ? 4.744 -3.073 -5.620 1.00 96.31 169 ASP A O 1
ATOM 1303 N N . ILE A 1 170 ? 6.783 -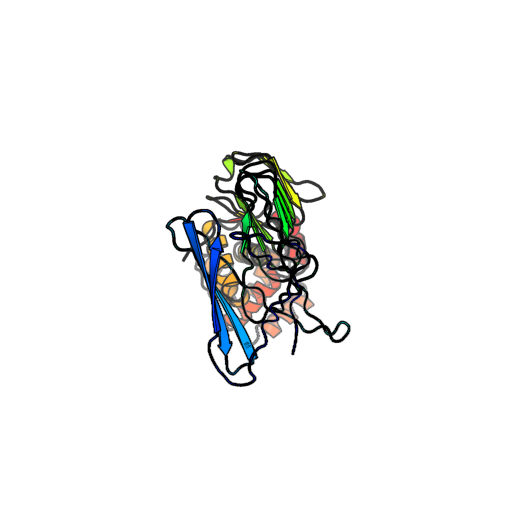2.142 -5.811 1.00 96.31 170 ILE A N 1
ATOM 1304 C CA . ILE A 1 170 ? 6.339 -0.868 -6.370 1.00 96.31 170 ILE A CA 1
ATOM 1305 C C . ILE A 1 170 ? 6.861 -0.742 -7.797 1.00 96.31 170 ILE A C 1
ATOM 1307 O O . ILE A 1 170 ? 8.067 -0.695 -8.006 1.00 96.31 170 ILE A O 1
ATOM 1311 N N . CYS A 1 171 ? 5.960 -0.589 -8.766 1.00 98.38 171 CYS A N 1
ATOM 1312 C CA . CYS A 1 171 ? 6.308 -0.137 -10.111 1.00 98.38 171 CYS A CA 1
ATOM 1313 C C . CYS A 1 171 ? 6.098 1.377 -1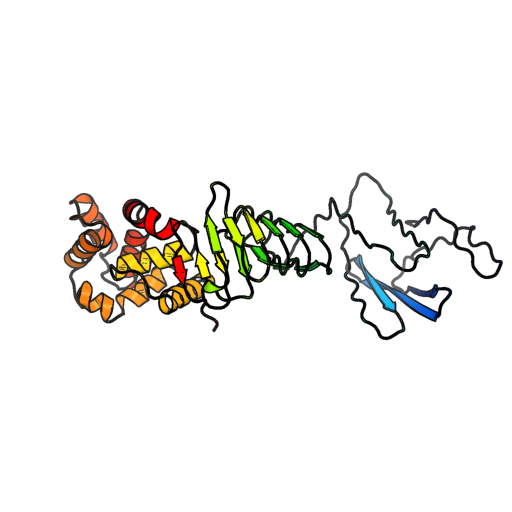0.221 1.00 98.38 171 CYS A C 1
ATOM 1315 O O . CYS A 1 171 ? 5.000 1.875 -9.944 1.00 98.38 171 CYS A O 1
ATOM 1317 N N . VAL A 1 172 ? 7.139 2.106 -10.620 1.00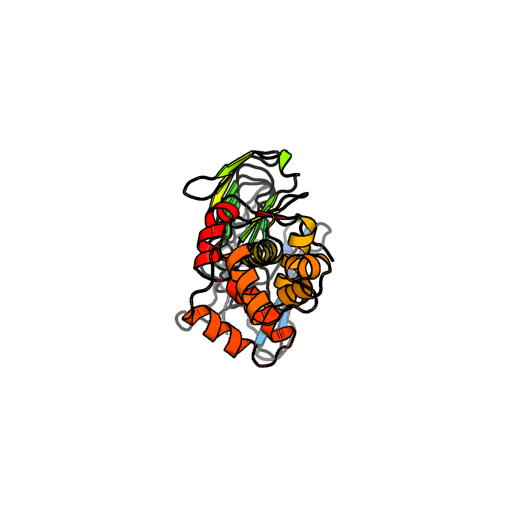 97.56 172 VAL A N 1
ATOM 1318 C CA . VAL A 1 172 ? 7.142 3.570 -10.736 1.00 97.56 172 VAL A CA 1
ATOM 1319 C C . VAL A 1 172 ? 6.897 3.996 -12.182 1.00 97.56 172 VAL A C 1
ATOM 1321 O O . VAL A 1 172 ? 7.441 3.409 -13.107 1.00 97.56 172 VAL A O 1
ATOM 1324 N N . PHE A 1 173 ? 6.085 5.039 -12.353 1.00 97.81 173 PHE A N 1
ATOM 1325 C CA . PHE A 1 173 ? 5.792 5.697 -13.625 1.00 97.81 173 PHE A CA 1
ATOM 1326 C C . PHE A 1 173 ? 5.966 7.213 -13.477 1.00 97.81 173 PHE A C 1
ATOM 1328 O O . PHE A 1 173 ? 5.482 7.797 -12.500 1.00 97.81 173 PHE A O 1
ATOM 1335 N N . HIS A 1 174 ? 6.587 7.887 -14.452 1.00 95.75 174 HIS A N 1
ATOM 1336 C CA . HIS A 1 174 ? 6.923 9.318 -14.346 1.00 95.75 174 HIS A CA 1
ATOM 1337 C C . HIS A 1 174 ? 5.874 10.260 -14.941 1.00 95.75 174 HIS A C 1
ATOM 1339 O O . HIS A 1 174 ? 6.131 11.454 -15.141 1.00 95.75 174 HIS A O 1
ATOM 1345 N N . GLY A 1 175 ? 4.671 9.761 -15.214 1.00 94.62 175 GLY A N 1
ATOM 1346 C CA . GLY A 1 175 ? 3.507 10.548 -15.604 1.00 94.62 175 GLY A CA 1
ATOM 1347 C C . GLY A 1 175 ? 2.423 10.579 -14.528 1.00 94.62 175 GLY A C 1
ATOM 1348 O O . GLY A 1 175 ? 2.472 9.873 -13.525 1.00 94.62 175 GLY A O 1
ATOM 1349 N N . ALA A 1 176 ? 1.403 11.409 -14.746 1.00 97.75 176 ALA A N 1
ATOM 1350 C CA . ALA A 1 176 ? 0.166 11.325 -13.974 1.00 97.75 176 ALA A CA 1
ATOM 1351 C C . ALA A 1 176 ? -0.633 10.079 -14.389 1.00 97.75 176 ALA A C 1
ATOM 1353 O O . ALA A 1 176 ? -0.585 9.686 -15.555 1.00 97.75 176 ALA A O 1
ATOM 1354 N N . LYS A 1 177 ? -1.430 9.496 -13.486 1.00 97.75 177 LYS A N 1
ATOM 1355 C CA . LYS A 1 177 ? -2.213 8.272 -13.755 1.00 97.75 177 LYS A CA 1
ATOM 1356 C C . LYS A 1 177 ? -3.059 8.370 -15.033 1.00 97.75 177 LYS A C 1
ATOM 1358 O O . LYS A 1 177 ? -3.213 7.392 -15.757 1.00 97.75 177 LYS A O 1
ATOM 1363 N N . ASN A 1 178 ? -3.618 9.545 -15.330 1.00 97.88 178 ASN A N 1
ATOM 1364 C CA . ASN A 1 178 ? -4.461 9.755 -16.514 1.00 97.88 178 ASN A CA 1
ATOM 1365 C C . ASN A 1 178 ? -3.708 9.686 -17.858 1.00 97.88 178 ASN A C 1
ATOM 1367 O O . ASN A 1 178 ? -4.359 9.617 -18.900 1.00 97.88 178 ASN A O 1
ATOM 1371 N N . SER A 1 179 ? -2.374 9.682 -17.837 1.00 98.31 179 SER A N 1
ATOM 1372 C CA . SER A 1 179 ? -1.517 9.449 -19.001 1.00 98.31 179 SER A CA 1
ATOM 1373 C C . SER A 1 179 ? -1.367 7.964 -19.348 1.00 98.31 179 SER A C 1
ATOM 1375 O O . SER A 1 179 ? -0.746 7.648 -20.362 1.00 98.31 179 SER A O 1
ATOM 1377 N N . TYR A 1 180 ? -1.931 7.062 -18.536 1.00 98.44 180 TYR A N 1
ATOM 1378 C CA . TYR A 1 180 ? -1.802 5.616 -18.692 1.00 98.44 180 TYR A CA 1
ATOM 1379 C C . TYR A 1 180 ? -3.167 4.928 -18.731 1.00 98.44 180 TYR A C 1
ATOM 1381 O O . TYR A 1 180 ? -4.137 5.327 -18.083 1.00 98.44 180 TYR A O 1
ATOM 1389 N N . SER A 1 181 ? -3.223 3.835 -19.480 1.00 98.19 181 SER A N 1
ATOM 1390 C CA . SER A 1 181 ? -4.292 2.846 -19.427 1.00 98.19 181 SER A CA 1
ATOM 1391 C C . SER A 1 181 ? -3.802 1.634 -18.642 1.00 98.19 181 SER A C 1
ATOM 1393 O O . SER A 1 181 ? -2.740 1.094 -18.938 1.00 98.19 181 SER A O 1
ATOM 1395 N N . ILE A 1 182 ? -4.573 1.224 -17.636 1.00 97.88 182 ILE A N 1
ATOM 1396 C CA . ILE A 1 182 ? -4.233 0.114 -16.742 1.00 97.88 182 ILE A CA 1
ATOM 1397 C C . ILE A 1 182 ? -5.187 -1.037 -17.045 1.00 97.88 182 ILE A C 1
ATOM 1399 O O . ILE A 1 182 ? -6.396 -0.916 -16.833 1.00 97.88 182 ILE A O 1
ATOM 1403 N N . LEU A 1 183 ? -4.651 -2.156 -17.524 1.00 97.00 183 LEU A N 1
ATOM 1404 C CA . LEU A 1 183 ? -5.394 -3.395 -17.713 1.00 97.00 183 LEU A CA 1
ATOM 1405 C C . LEU A 1 183 ? -4.896 -4.441 -16.718 1.00 97.00 183 LEU A C 1
ATOM 1407 O O . LEU A 1 183 ? -3.790 -4.953 -16.855 1.00 97.00 183 LEU A O 1
ATOM 1411 N N . LYS A 1 184 ? -5.729 -4.800 -15.740 1.00 94.38 184 LYS A N 1
ATOM 1412 C CA . LYS A 1 184 ? -5.455 -5.936 -14.853 1.00 94.38 184 LYS A CA 1
ATOM 1413 C C . LYS A 1 184 ? -5.703 -7.246 -15.603 1.00 94.38 184 LYS A C 1
ATOM 1415 O O . LYS A 1 184 ? -6.772 -7.439 -16.182 1.00 94.38 184 LYS A O 1
ATOM 1420 N N . THR A 1 185 ? -4.721 -8.138 -15.588 1.00 93.75 185 THR A N 1
ATOM 1421 C CA . THR A 1 185 ? -4.774 -9.468 -16.205 1.00 93.75 185 THR A CA 1
ATOM 1422 C C . THR A 1 185 ? -4.753 -10.551 -15.122 1.00 93.75 185 THR A C 1
ATOM 1424 O O . THR A 1 185 ? -4.682 -10.257 -13.930 1.00 93.75 185 THR A O 1
ATOM 1427 N N . SER A 1 186 ? -4.830 -11.826 -15.512 1.00 90.00 186 SER A N 1
ATOM 1428 C CA . SER A 1 186 ? -4.699 -12.940 -14.563 1.00 90.00 186 SER A CA 1
ATOM 1429 C C . SER A 1 186 ? -3.292 -13.089 -13.979 1.00 90.00 186 S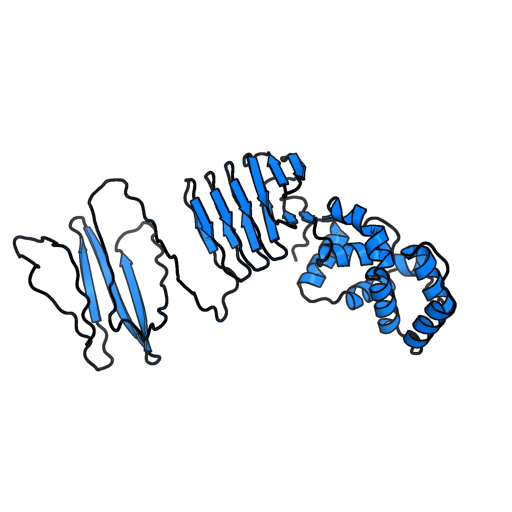ER A C 1
ATOM 1431 O O . SER A 1 186 ? -3.141 -13.791 -12.987 1.00 90.00 186 SER A O 1
ATOM 1433 N N . SER A 1 187 ? -2.278 -12.488 -14.607 1.00 89.00 187 SER A N 1
ATOM 1434 C CA . SER A 1 187 ? -0.864 -12.622 -14.238 1.00 89.00 187 SER A CA 1
ATOM 1435 C C . SER A 1 187 ? -0.231 -11.313 -13.758 1.00 89.00 187 SER A C 1
ATOM 1437 O O . SER A 1 187 ? 0.972 -11.277 -13.556 1.00 89.00 187 SER A O 1
ATOM 1439 N N . GLY A 1 188 ? -1.016 -10.242 -13.606 1.00 95.31 188 GLY A N 1
ATOM 1440 C CA . GLY A 1 188 ? -0.525 -8.922 -13.208 1.00 95.31 188 GLY A CA 1
ATOM 1441 C C . GLY A 1 188 ? -1.203 -7.815 -14.006 1.00 95.31 188 GLY A C 1
ATOM 1442 O O . GLY A 1 188 ? -2.435 -7.723 -14.003 1.00 95.31 188 GLY A O 1
ATOM 1443 N N . PHE A 1 189 ? -0.432 -6.987 -14.712 1.00 98.12 189 PHE A N 1
ATOM 1444 C CA . PHE A 1 189 ? -0.948 -5.809 -15.413 1.00 98.12 189 PHE A CA 1
ATOM 1445 C C . PHE A 1 189 ? -0.331 -5.620 -16.800 1.00 98.12 189 PHE A C 1
ATOM 1447 O O . PHE A 1 189 ? 0.810 -5.987 -17.050 1.00 98.12 189 PHE A O 1
ATOM 1454 N N . THR A 1 190 ? -1.090 -4.996 -17.693 1.00 98.19 190 THR A N 1
ATOM 1455 C CA . THR A 1 190 ? -0.557 -4.326 -18.881 1.00 98.19 190 THR A CA 1
ATOM 1456 C C . THR A 1 190 ? -0.806 -2.835 -18.723 1.00 98.19 190 THR A C 1
ATOM 1458 O O . THR A 1 190 ? -1.953 -2.426 -18.504 1.00 98.19 190 THR A O 1
ATOM 1461 N N . ILE A 1 191 ? 0.250 -2.036 -18.825 1.00 98.38 191 ILE A N 1
ATOM 1462 C CA . ILE A 1 191 ? 0.207 -0.583 -18.687 1.00 98.38 191 ILE A CA 1
ATOM 1463 C C . ILE A 1 191 ? 0.600 0.021 -20.031 1.00 98.38 191 ILE A C 1
ATOM 1465 O O . ILE A 1 191 ? 1.688 -0.237 -20.513 1.00 98.38 191 ILE A O 1
ATOM 1469 N N . ASN A 1 192 ? -0.275 0.806 -20.660 1.00 98.25 192 ASN A N 1
ATOM 1470 C CA . ASN A 1 192 ? 0.091 1.534 -21.886 1.00 98.25 192 ASN A CA 1
ATOM 1471 C C . ASN A 1 192 ? 0.000 3.030 -21.628 1.00 98.25 192 ASN A C 1
ATOM 1473 O O . ASN A 1 192 ? -1.051 3.491 -21.169 1.00 98.25 192 ASN A O 1
ATOM 1477 N N . GLY A 1 193 ? 1.037 3.789 -21.963 1.00 97.00 193 GLY A N 1
ATOM 1478 C CA . GLY A 1 193 ? 1.064 5.226 -21.717 1.00 97.00 193 GLY A CA 1
ATOM 1479 C C . GLY A 1 193 ? 2.176 5.965 -22.448 1.00 97.00 193 GLY A C 1
ATOM 1480 O O . GLY A 1 193 ? 2.540 5.633 -23.573 1.00 97.00 193 GLY A O 1
ATOM 1481 N N . ILE A 1 194 ? 2.657 7.032 -21.812 1.00 96.69 194 ILE A N 1
ATOM 1482 C CA . ILE A 1 194 ? 3.639 7.967 -22.386 1.00 96.69 194 ILE A CA 1
ATOM 1483 C C . ILE A 1 194 ? 5.068 7.417 -22.426 1.00 96.69 194 ILE A C 1
ATOM 1485 O O . ILE A 1 194 ? 5.869 7.902 -23.219 1.00 96.69 194 ILE A O 1
ATOM 1489 N N . GLU A 1 195 ? 5.359 6.431 -21.584 1.00 95.19 195 GLU A N 1
ATOM 1490 C CA . GLU A 1 195 ? 6.656 5.759 -21.479 1.00 95.19 195 GLU A CA 1
ATOM 1491 C C . GLU A 1 195 ? 6.727 4.524 -22.382 1.00 95.19 195 GLU A C 1
ATOM 1493 O O . GLU A 1 195 ? 7.798 4.184 -22.854 1.00 95.19 195 GLU A O 1
ATOM 1498 N N . GLY A 1 196 ? 5.582 3.956 -22.767 1.00 97.06 196 GLY A N 1
ATOM 1499 C CA . GLY A 1 196 ? 5.474 2.832 -23.690 1.00 97.06 196 GLY A CA 1
ATOM 1500 C C . GLY A 1 196 ? 4.409 1.841 -23.234 1.00 97.06 196 GLY A C 1
ATOM 1501 O O . GLY A 1 196 ? 3.394 2.259 -22.663 1.00 97.06 196 GLY A O 1
ATOM 1502 N N . ASN A 1 197 ? 4.581 0.562 -23.581 1.00 98.12 197 ASN A N 1
ATOM 1503 C CA . ASN A 1 197 ? 3.641 -0.513 -23.262 1.00 98.12 197 ASN A CA 1
ATOM 1504 C C . ASN A 1 197 ? 4.320 -1.592 -22.413 1.00 98.12 197 ASN A C 1
ATOM 1506 O O . ASN A 1 197 ? 5.024 -2.454 -22.947 1.00 98.12 197 ASN A O 1
ATOM 1510 N N . ASP A 1 198 ? 4.010 -1.599 -21.124 1.00 98.50 198 ASP A N 1
ATOM 1511 C CA . ASP A 1 198 ? 4.687 -2.423 -20.132 1.00 98.50 198 ASP A CA 1
ATOM 1512 C C . ASP A 1 198 ? 3.825 -3.598 -19.692 1.00 98.50 198 ASP A C 1
ATOM 1514 O O . ASP A 1 198 ? 2.592 -3.523 -19.607 1.00 98.50 198 ASP A O 1
ATOM 1518 N N . THR A 1 199 ? 4.490 -4.706 -19.383 1.00 98.62 199 THR A N 1
ATOM 1519 C CA . THR A 1 199 ? 3.877 -5.898 -18.800 1.00 98.62 199 THR A CA 1
ATOM 1520 C C . THR A 1 199 ? 4.441 -6.124 -17.409 1.00 98.62 199 THR A C 1
ATOM 1522 O O . THR A 1 199 ? 5.643 -6.313 -17.245 1.00 98.62 199 THR A O 1
ATOM 1525 N N . LEU A 1 200 ? 3.560 -6.128 -16.413 1.00 98.62 200 LEU A N 1
ATOM 1526 C CA . LEU A 1 200 ? 3.918 -6.260 -15.007 1.00 98.62 200 LEU A CA 1
ATOM 1527 C C . LEU A 1 200 ? 3.440 -7.602 -14.454 1.00 98.62 200 LEU A C 1
ATOM 1529 O O . LEU A 1 200 ? 2.289 -7.988 -14.684 1.00 98.62 200 LEU A O 1
ATOM 1533 N N . PHE A 1 201 ? 4.292 -8.257 -13.676 1.00 98.12 201 PHE A N 1
ATOM 1534 C CA . PHE A 1 201 ? 4.023 -9.487 -12.935 1.00 98.12 201 PHE A CA 1
ATOM 1535 C C . PHE A 1 201 ? 4.346 -9.267 -11.463 1.00 98.12 201 PHE A C 1
ATOM 1537 O O . PHE A 1 201 ? 5.318 -8.580 -11.166 1.00 98.12 201 PHE A O 1
ATOM 1544 N N . ASP A 1 202 ? 3.535 -9.838 -10.569 1.00 96.69 202 ASP A N 1
ATOM 1545 C CA . ASP A 1 202 ? 3.791 -9.818 -9.122 1.00 96.69 202 ASP A CA 1
ATOM 1546 C C . ASP A 1 202 ? 4.175 -8.408 -8.611 1.00 96.69 202 ASP A C 1
ATOM 1548 O O . ASP A 1 202 ? 5.213 -8.209 -7.999 1.00 96.69 202 ASP A O 1
ATOM 1552 N N . ILE A 1 203 ? 3.363 -7.405 -8.986 1.00 97.44 203 ILE A N 1
ATOM 1553 C CA . ILE A 1 203 ? 3.471 -6.012 -8.527 1.00 97.44 203 ILE A CA 1
ATOM 1554 C C . ILE A 1 203 ? 2.231 -5.671 -7.706 1.00 97.44 203 ILE A C 1
ATOM 1556 O O . ILE A 1 203 ? 1.100 -5.754 -8.201 1.00 97.44 203 ILE A O 1
ATOM 1560 N N . GLU A 1 204 ? 2.431 -5.199 -6.480 1.00 96.31 204 GLU A N 1
ATOM 1561 C CA . GLU A 1 204 ? 1.343 -4.800 -5.591 1.00 96.31 204 GLU A CA 1
ATOM 1562 C C . GLU A 1 204 ? 0.951 -3.337 -5.772 1.00 96.31 204 GLU A C 1
ATOM 1564 O O . GLU A 1 204 ? -0.224 -2.999 -5.606 1.00 96.31 204 GLU A O 1
ATOM 1569 N N . ILE A 1 205 ? 1.906 -2.457 -6.084 1.00 96.94 205 ILE A N 1
ATOM 1570 C CA . ILE A 1 205 ? 1.697 -1.007 -6.066 1.00 96.94 205 ILE A CA 1
ATOM 1571 C C . ILE A 1 205 ? 2.123 -0.383 -7.392 1.00 96.94 205 ILE A C 1
ATOM 1573 O O . ILE A 1 205 ? 3.250 -0.539 -7.848 1.00 96.94 205 ILE A O 1
ATOM 1577 N N . LEU A 1 206 ? 1.219 0.398 -7.983 1.00 98.19 206 LEU A N 1
ATOM 1578 C CA . LEU A 1 206 ? 1.521 1.269 -9.117 1.00 98.19 206 LEU A CA 1
ATOM 1579 C C . LEU A 1 206 ? 1.660 2.701 -8.604 1.00 98.19 206 LEU A C 1
ATOM 1581 O O . LEU A 1 206 ? 0.691 3.267 -8.090 1.00 98.19 206 LEU A O 1
ATOM 1585 N N . GLN A 1 207 ? 2.844 3.285 -8.734 1.00 97.88 207 GLN A N 1
ATOM 1586 C CA . GLN A 1 207 ? 3.133 4.645 -8.299 1.00 97.88 207 GLN A CA 1
ATOM 1587 C C . GLN A 1 207 ? 3.214 5.580 -9.508 1.00 97.88 207 GLN A C 1
ATOM 1589 O O . GLN A 1 207 ? 4.113 5.457 -10.331 1.00 97.88 207 GLN A O 1
ATOM 1594 N N . PHE A 1 208 ? 2.310 6.557 -9.566 1.00 97.81 208 PHE A N 1
ATOM 1595 C CA . PHE A 1 208 ? 2.340 7.662 -10.526 1.00 97.81 208 PHE A CA 1
ATOM 1596 C C . PHE A 1 208 ? 2.745 8.962 -9.820 1.00 97.81 208 PHE A C 1
ATOM 1598 O O . PHE A 1 208 ? 2.767 9.041 -8.589 1.00 97.81 208 PHE A O 1
ATOM 1605 N N . ASN A 1 209 ? 3.000 10.025 -10.585 1.00 95.12 209 ASN A N 1
ATOM 1606 C CA . ASN A 1 209 ? 3.385 11.324 -10.017 1.00 95.12 209 ASN A CA 1
ATOM 1607 C C . ASN A 1 209 ? 2.311 11.963 -9.120 1.00 95.12 209 ASN A C 1
ATOM 1609 O O . ASN A 1 209 ? 2.638 12.757 -8.239 1.00 95.12 209 ASN A O 1
ATOM 1613 N N . ASP A 1 210 ? 1.031 11.690 -9.377 1.00 95.44 210 ASP A N 1
ATOM 1614 C CA . ASP A 1 210 ? -0.104 12.323 -8.698 1.00 95.44 210 ASP A CA 1
ATOM 1615 C C . ASP A 1 210 ? -0.821 11.402 -7.698 1.00 95.44 210 ASP A C 1
ATOM 1617 O O . ASP A 1 210 ? -1.470 11.882 -6.762 1.00 95.44 210 ASP A O 1
ATOM 1621 N N . VAL A 1 211 ? -0.722 10.084 -7.880 1.00 97.25 211 VAL A N 1
ATOM 1622 C CA . VAL A 1 211 ? -1.418 9.090 -7.059 1.00 97.25 211 VAL A CA 1
ATOM 1623 C C . VAL A 1 211 ? -0.699 7.742 -7.102 1.00 97.25 211 VAL A C 1
ATOM 1625 O O . VAL A 1 211 ? -0.146 7.356 -8.126 1.00 97.25 211 VAL A O 1
ATOM 1628 N N . SER A 1 212 ? -0.773 6.993 -6.007 1.00 97.56 212 SER A N 1
ATOM 1629 C CA . SER A 1 212 ? -0.416 5.575 -5.971 1.00 97.56 212 SER A CA 1
ATOM 1630 C C . SER A 1 212 ? -1.673 4.718 -5.900 1.00 97.56 212 SER A C 1
ATOM 1632 O O . SER A 1 212 ? -2.673 5.117 -5.297 1.00 97.56 212 SER A O 1
ATOM 1634 N N . ILE A 1 213 ? -1.622 3.533 -6.502 1.00 97.69 213 ILE A N 1
ATOM 1635 C CA . ILE A 1 213 ? -2.688 2.533 -6.462 1.00 97.69 213 ILE A CA 1
ATOM 1636 C C . ILE A 1 213 ? -2.115 1.253 -5.870 1.00 97.69 213 ILE A C 1
ATOM 1638 O O . ILE A 1 213 ? -1.261 0.630 -6.493 1.00 97.69 213 ILE A O 1
ATOM 1642 N N . SER A 1 214 ? -2.594 0.850 -4.695 1.00 96.62 214 SER A N 1
ATOM 1643 C CA . SER A 1 214 ? -2.225 -0.435 -4.094 1.00 96.62 214 SER A CA 1
ATOM 1644 C C . SER A 1 214 ? -3.289 -1.488 -4.369 1.00 96.62 214 SER A C 1
ATOM 1646 O O . SER A 1 214 ? -4.470 -1.278 -4.099 1.00 96.62 214 SER A O 1
ATOM 1648 N N . TYR A 1 215 ? -2.865 -2.633 -4.887 1.00 95.19 215 TYR A N 1
ATOM 1649 C CA . TYR A 1 215 ? -3.660 -3.847 -5.051 1.00 95.19 215 TYR A CA 1
ATOM 1650 C C . TYR A 1 215 ? -3.336 -4.901 -3.986 1.00 95.19 215 TYR A C 1
ATOM 1652 O O . TYR A 1 215 ? -3.936 -5.981 -3.994 1.00 95.19 215 TYR A O 1
ATOM 1660 N N . SER A 1 216 ? -2.425 -4.586 -3.059 1.00 91.50 216 SER A N 1
ATOM 1661 C CA . SER A 1 216 ? -2.124 -5.428 -1.907 1.00 91.50 216 SER A CA 1
ATOM 1662 C C . SER A 1 216 ? -3.375 -5.596 -1.049 1.00 91.50 216 SER A C 1
ATOM 1664 O O . SER A 1 216 ? -4.042 -4.624 -0.696 1.00 91.50 216 SER A O 1
ATOM 1666 N N . THR A 1 217 ? -3.711 -6.836 -0.694 1.00 90.38 217 THR A N 1
ATOM 1667 C CA . THR A 1 217 ? -4.853 -7.133 0.196 1.00 90.38 217 THR A CA 1
ATOM 1668 C C . THR A 1 217 ? -4.427 -7.342 1.647 1.00 90.38 217 THR A C 1
ATOM 1670 O O . THR A 1 217 ? -5.260 -7.293 2.555 1.00 90.38 217 THR A O 1
ATOM 1673 N N . THR A 1 218 ? -3.129 -7.518 1.885 1.00 89.81 218 THR A N 1
ATOM 1674 C CA . THR A 1 218 ? -2.556 -7.862 3.192 1.00 89.81 218 THR A CA 1
ATOM 1675 C C . THR A 1 218 ? -1.516 -6.859 3.687 1.00 89.81 218 THR A C 1
ATOM 1677 O O . THR A 1 218 ? -1.236 -6.857 4.883 1.00 89.81 218 THR A O 1
ATOM 1680 N N . GLY A 1 219 ? -0.971 -6.010 2.808 1.00 91.62 219 GLY A N 1
ATOM 1681 C CA . GLY A 1 219 ? 0.036 -4.998 3.137 1.00 91.62 219 GLY A CA 1
ATOM 1682 C C . GLY A 1 219 ? -0.476 -3.844 4.005 1.00 91.62 219 GLY A C 1
ATOM 1683 O O . GLY A 1 219 ? -1.656 -3.771 4.368 1.00 91.62 219 GLY A O 1
ATOM 1684 N N . ILE A 1 220 ? 0.431 -2.919 4.328 1.00 94.88 220 ILE A N 1
ATOM 1685 C CA . ILE A 1 220 ? 0.161 -1.749 5.181 1.00 94.88 220 ILE A CA 1
ATOM 1686 C C . ILE A 1 220 ? -0.945 -0.870 4.586 1.00 94.88 220 ILE A C 1
ATOM 1688 O O . ILE A 1 220 ? -1.789 -0.362 5.321 1.00 94.88 220 ILE A O 1
ATOM 1692 N N . GLU A 1 221 ? -1.002 -0.745 3.262 1.00 95.44 221 GLU A N 1
ATOM 1693 C CA . GLU A 1 221 ? -2.034 0.003 2.542 1.00 95.44 221 GLU A CA 1
ATOM 1694 C C . GLU A 1 221 ? -3.425 -0.580 2.802 1.00 95.44 221 GLU A C 1
ATOM 1696 O O . GLU A 1 221 ? -4.375 0.153 3.090 1.00 95.44 221 GLU A O 1
ATOM 1701 N N . ALA A 1 222 ? -3.532 -1.911 2.779 1.00 96.00 222 ALA A N 1
ATOM 1702 C CA . ALA A 1 222 ? -4.773 -2.621 3.049 1.00 96.00 222 ALA A CA 1
ATOM 1703 C C . ALA A 1 222 ? -5.189 -2.497 4.521 1.00 96.00 222 ALA A C 1
ATOM 1705 O O . ALA A 1 222 ? -6.364 -2.266 4.809 1.00 96.00 222 ALA A O 1
ATOM 1706 N N . GLN A 1 223 ? -4.236 -2.611 5.451 1.00 97.38 223 GLN A N 1
ATOM 1707 C CA . GLN A 1 223 ? -4.477 -2.443 6.889 1.00 97.38 223 GLN A CA 1
ATOM 1708 C C . GLN A 1 223 ? -4.946 -1.023 7.225 1.00 97.38 223 GLN A C 1
ATOM 1710 O O . GLN A 1 223 ? -5.951 -0.843 7.915 1.00 97.38 223 GLN A O 1
ATOM 1715 N N . ALA A 1 224 ? -4.259 -0.005 6.698 1.00 97.62 224 ALA A N 1
ATOM 1716 C CA . ALA A 1 224 ? -4.632 1.392 6.883 1.00 97.62 224 ALA A CA 1
ATOM 1717 C C . ALA A 1 224 ? -6.033 1.663 6.317 1.00 97.62 224 ALA A C 1
ATOM 1719 O O . ALA A 1 224 ? -6.863 2.268 6.996 1.00 97.62 224 ALA A O 1
ATOM 1720 N N . TYR A 1 225 ? -6.331 1.156 5.114 1.00 97.44 225 TYR A N 1
ATOM 1721 C CA . TYR A 1 225 ? -7.656 1.282 4.509 1.00 97.44 225 TYR A CA 1
ATOM 1722 C C . TYR A 1 225 ? -8.741 0.620 5.363 1.00 97.44 225 TYR A C 1
ATOM 1724 O O . TYR A 1 225 ? -9.769 1.243 5.631 1.00 97.44 225 TYR A O 1
ATOM 1732 N N . ARG A 1 226 ? -8.521 -0.620 5.823 1.00 97.75 226 ARG A N 1
ATOM 1733 C CA . ARG A 1 226 ? -9.477 -1.350 6.670 1.00 97.75 226 ARG A CA 1
ATOM 1734 C C . ARG A 1 226 ? -9.751 -0.635 7.974 1.00 97.75 226 ARG A C 1
ATOM 1736 O O . ARG A 1 226 ? -10.910 -0.520 8.354 1.00 97.75 226 ARG A O 1
ATOM 1743 N N . LEU A 1 227 ? -8.714 -0.143 8.646 1.00 98.31 227 LEU A N 1
ATOM 1744 C CA . LEU A 1 227 ? -8.883 0.598 9.889 1.00 98.31 227 LEU A CA 1
ATOM 1745 C C . LEU A 1 227 ? -9.655 1.898 9.664 1.00 98.31 227 LEU A C 1
ATOM 1747 O O . LEU A 1 227 ? -10.541 2.226 10.446 1.00 98.31 227 LEU A O 1
ATOM 1751 N N . TYR A 1 228 ? -9.346 2.622 8.592 1.00 96.75 228 TYR A N 1
ATOM 1752 C CA . TYR A 1 228 ? -10.008 3.878 8.259 1.00 96.75 228 TYR A CA 1
ATOM 1753 C C . TYR A 1 228 ? -11.489 3.644 7.913 1.00 96.75 228 TYR A C 1
ATOM 1755 O O . TYR A 1 228 ? -12.364 4.313 8.464 1.00 96.75 228 TYR A O 1
ATOM 1763 N N . GLN A 1 229 ? -11.791 2.648 7.076 1.00 96.06 229 GLN A N 1
ATOM 1764 C CA . GLN A 1 229 ? -13.167 2.268 6.751 1.00 96.06 229 GLN A CA 1
ATOM 1765 C C . GLN A 1 229 ? -13.926 1.780 7.993 1.00 96.06 229 GLN A C 1
ATOM 1767 O O . GLN A 1 229 ? -15.042 2.232 8.225 1.00 96.06 229 GLN A O 1
ATOM 1772 N N . ALA A 1 230 ? -13.304 0.963 8.845 1.00 97.06 230 ALA A N 1
ATOM 1773 C CA . ALA A 1 230 ? -13.916 0.480 10.080 1.00 97.06 230 ALA A CA 1
ATOM 1774 C C . ALA A 1 230 ? -14.195 1.618 11.081 1.00 97.06 230 ALA A C 1
ATOM 1776 O O . ALA A 1 230 ? -15.204 1.622 11.788 1.00 97.06 230 ALA A O 1
ATOM 1777 N N . ALA A 1 231 ? -13.299 2.603 11.150 1.00 97.31 231 ALA A N 1
ATOM 1778 C CA . ALA A 1 231 ? -13.422 3.724 12.068 1.00 97.31 231 ALA A CA 1
ATOM 1779 C C . ALA A 1 231 ? -14.496 4.733 11.648 1.00 97.31 231 ALA A C 1
ATOM 1781 O O . ALA A 1 231 ? -15.109 5.341 12.521 1.00 97.31 231 ALA A O 1
ATOM 1782 N N . PHE A 1 232 ? -14.722 4.924 10.346 1.00 96.44 232 PHE A N 1
ATOM 1783 C CA . PHE A 1 232 ? -15.527 6.045 9.846 1.00 96.44 232 PHE A CA 1
ATOM 1784 C C . PHE A 1 232 ? -16.655 5.655 8.883 1.00 96.44 232 PHE A C 1
ATOM 1786 O O . PHE A 1 232 ? -17.377 6.535 8.424 1.00 96.44 232 PHE A O 1
ATOM 1793 N N . ASP A 1 233 ? -16.813 4.365 8.573 1.00 92.81 233 ASP A N 1
ATOM 1794 C CA . ASP A 1 233 ? -17.834 3.821 7.662 1.00 92.81 233 ASP A CA 1
ATOM 1795 C C . ASP A 1 233 ? -17.895 4.558 6.308 1.00 92.81 233 ASP A C 1
ATOM 1797 O O . ASP A 1 233 ? -18.946 4.908 5.770 1.00 92.81 233 ASP A O 1
ATOM 1801 N N . ARG A 1 234 ? -16.717 4.873 5.758 1.00 92.94 234 ARG A N 1
ATOM 1802 C CA . ARG A 1 234 ? -16.577 5.547 4.462 1.00 92.94 234 ARG A CA 1
ATOM 1803 C C . ARG A 1 234 ? -15.264 5.200 3.782 1.00 92.94 234 ARG A C 1
ATOM 1805 O O . ARG A 1 234 ? -14.295 4.807 4.431 1.00 92.94 234 ARG A O 1
ATOM 1812 N N . THR A 1 235 ? -15.211 5.415 2.468 1.00 93.38 235 THR A N 1
ATOM 1813 C CA . THR A 1 235 ? -13.946 5.390 1.727 1.00 93.38 235 THR A CA 1
ATOM 1814 C C . THR A 1 235 ? -13.012 6.478 2.278 1.00 93.38 235 THR A C 1
ATOM 1816 O O . THR A 1 235 ? -13.444 7.631 2.426 1.00 93.38 235 THR A O 1
ATOM 1819 N N . PRO A 1 236 ? -11.749 6.145 2.595 1.00 96.06 236 PRO A N 1
ATOM 1820 C CA . PRO A 1 236 ? -10.769 7.122 3.052 1.00 96.06 236 PRO A CA 1
ATOM 1821 C C . PRO A 1 236 ? -10.508 8.197 1.999 1.00 96.06 236 PRO A C 1
ATOM 1823 O O . PRO A 1 236 ? -10.546 7.935 0.795 1.00 96.06 236 PRO A O 1
ATOM 1826 N N . ASP A 1 237 ? -10.203 9.413 2.442 1.00 96.62 237 ASP A N 1
ATOM 1827 C CA . ASP A 1 237 ? -9.658 10.419 1.539 1.00 96.62 237 ASP A CA 1
ATOM 1828 C C . ASP A 1 237 ? -8.194 10.079 1.203 1.00 96.62 237 ASP A C 1
ATOM 1830 O O . ASP A 1 237 ? -7.456 9.551 2.038 1.00 96.62 237 ASP A O 1
ATOM 1834 N N . LYS A 1 238 ? -7.764 10.376 -0.030 1.00 96.81 238 LYS A N 1
ATOM 1835 C CA . LYS A 1 238 ? -6.452 9.940 -0.545 1.00 96.81 238 LYS A CA 1
ATOM 1836 C C . LYS A 1 238 ? -5.274 10.465 0.280 1.00 96.81 238 LYS A C 1
ATOM 1838 O O . LYS A 1 238 ? -4.286 9.753 0.443 1.00 96.81 238 LYS A O 1
ATOM 1843 N N . ALA A 1 239 ? -5.372 11.701 0.773 1.00 96.44 239 ALA A N 1
ATOM 1844 C CA . ALA A 1 239 ? -4.304 12.358 1.522 1.00 96.44 239 ALA A CA 1
ATOM 1845 C C . ALA A 1 239 ? -4.200 11.809 2.950 1.00 96.44 239 ALA A C 1
ATOM 1847 O O . ALA A 1 239 ? -3.111 11.455 3.396 1.00 96.44 239 ALA A O 1
ATOM 1848 N N . GLY A 1 240 ? -5.329 11.684 3.648 1.00 96.81 240 GLY A N 1
ATOM 1849 C CA . GLY A 1 240 ? -5.403 11.097 4.979 1.00 96.81 240 GLY A CA 1
ATOM 1850 C C . GLY A 1 240 ? -4.959 9.639 4.980 1.00 96.81 240 GLY A C 1
ATOM 1851 O O . GLY A 1 240 ? -4.181 9.239 5.842 1.00 96.81 240 GLY A O 1
ATOM 1852 N N . LEU A 1 241 ? -5.381 8.851 3.988 1.00 97.38 241 LEU A N 1
ATOM 1853 C CA . LEU A 1 241 ? -4.910 7.477 3.844 1.00 97.38 241 LEU A CA 1
ATOM 1854 C C . LEU A 1 241 ? -3.395 7.417 3.609 1.00 97.38 241 LEU A C 1
ATOM 1856 O O . LEU A 1 241 ? -2.702 6.667 4.294 1.00 97.38 241 LEU A O 1
ATOM 1860 N N . GLY A 1 242 ? -2.872 8.251 2.708 1.00 97.00 242 GLY A N 1
ATOM 1861 C CA . GLY A 1 242 ? -1.437 8.348 2.449 1.00 97.00 242 GLY A CA 1
ATOM 1862 C C . GLY A 1 242 ? -0.611 8.753 3.671 1.00 97.00 242 GLY A C 1
ATOM 1863 O O . GLY A 1 242 ? 0.461 8.192 3.899 1.00 97.00 242 GLY A O 1
ATOM 1864 N N . TYR A 1 243 ? -1.129 9.664 4.501 1.00 97.00 243 TYR A N 1
ATOM 1865 C CA . TYR A 1 243 ? -0.513 10.036 5.776 1.00 97.00 243 TYR A CA 1
ATOM 1866 C C . TYR A 1 243 ? -0.368 8.826 6.708 1.00 97.00 243 TYR A C 1
ATOM 1868 O O . TYR A 1 243 ? 0.719 8.578 7.234 1.00 97.00 243 TYR A O 1
ATOM 1876 N N . TRP A 1 244 ? -1.432 8.036 6.888 1.00 97.56 244 TRP A N 1
ATOM 1877 C CA . TRP A 1 244 ? -1.387 6.868 7.773 1.00 97.56 244 TRP A CA 1
ATOM 1878 C C . TRP A 1 244 ? -0.520 5.740 7.231 1.00 97.56 244 TRP A C 1
ATOM 1880 O O . TRP A 1 244 ? 0.229 5.149 8.005 1.00 97.56 244 TRP A O 1
ATOM 1890 N N . ILE A 1 245 ? -0.548 5.498 5.919 1.00 96.69 245 ILE A N 1
ATOM 1891 C CA . ILE A 1 245 ? 0.368 4.557 5.261 1.00 96.69 245 ILE A CA 1
ATOM 1892 C C . ILE A 1 245 ? 1.820 4.968 5.533 1.00 96.69 245 ILE A C 1
ATOM 1894 O O . ILE A 1 245 ? 2.612 4.156 6.002 1.00 96.69 245 ILE A O 1
ATOM 1898 N N . SER A 1 246 ? 2.163 6.246 5.335 1.00 95.31 246 SER A N 1
ATOM 1899 C CA . SER A 1 246 ? 3.508 6.767 5.619 1.00 95.31 246 SER A CA 1
ATOM 1900 C C . SER A 1 246 ? 3.895 6.630 7.097 1.00 95.31 246 SER A C 1
ATOM 1902 O O . SER A 1 246 ? 5.017 6.226 7.420 1.00 95.31 246 SER A O 1
ATOM 1904 N N . ALA A 1 247 ? 2.974 6.933 8.016 1.00 96.19 247 ALA A N 1
ATOM 1905 C CA . ALA A 1 247 ? 3.205 6.778 9.450 1.00 96.19 247 ALA A CA 1
ATOM 1906 C C . ALA A 1 247 ? 3.471 5.312 9.830 1.00 96.19 247 ALA A C 1
ATOM 1908 O O . ALA A 1 247 ? 4.370 5.037 10.630 1.00 96.19 247 ALA A O 1
ATOM 1909 N N . MET A 1 248 ? 2.720 4.374 9.248 1.00 96.19 248 MET A N 1
ATOM 1910 C CA . MET A 1 248 ? 2.864 2.936 9.488 1.00 96.19 248 MET A CA 1
ATOM 1911 C C . MET A 1 248 ? 4.144 2.367 8.873 1.00 96.19 248 MET A C 1
ATOM 1913 O O . MET A 1 248 ? 4.863 1.641 9.556 1.00 96.19 248 MET A O 1
ATOM 1917 N N . ASN A 1 249 ? 4.500 2.779 7.653 1.00 92.12 249 ASN A N 1
ATOM 1918 C CA . ASN A 1 249 ? 5.793 2.459 7.037 1.00 92.12 249 ASN A CA 1
ATOM 1919 C C . ASN A 1 249 ? 6.977 2.969 7.881 1.00 92.12 249 ASN A C 1
ATOM 1921 O O . ASN A 1 249 ? 8.040 2.356 7.894 1.00 92.12 249 ASN A O 1
ATOM 1925 N N . SER A 1 250 ? 6.779 4.048 8.647 1.00 93.44 250 SER A N 1
ATOM 1926 C CA . SER A 1 250 ? 7.765 4.587 9.600 1.00 93.44 250 SER A CA 1
ATOM 1927 C C . SER A 1 250 ? 7.738 3.910 10.983 1.00 93.44 250 SER A C 1
ATOM 1929 O O . SER A 1 250 ? 8.412 4.366 11.906 1.00 93.44 250 SER A O 1
ATOM 1931 N N . GLY A 1 251 ? 6.957 2.839 11.156 1.00 95.12 251 GLY A N 1
ATOM 1932 C CA . GLY A 1 251 ? 6.894 2.042 12.385 1.00 95.12 251 GLY A CA 1
ATOM 1933 C C . GLY A 1 251 ? 5.743 2.380 13.338 1.00 95.12 251 GLY A C 1
ATOM 1934 O O . GLY A 1 251 ? 5.683 1.830 14.439 1.00 95.12 251 GLY A O 1
ATOM 1935 N N . THR A 1 252 ? 4.808 3.257 12.956 1.00 96.88 252 THR A N 1
ATOM 1936 C CA . THR A 1 252 ? 3.589 3.476 13.754 1.00 96.88 252 THR A CA 1
ATOM 1937 C C . THR A 1 252 ? 2.720 2.221 13.713 1.00 96.88 252 THR A C 1
ATOM 1939 O O . THR A 1 252 ? 2.334 1.762 12.643 1.00 96.88 252 THR A O 1
ATOM 1942 N N . SER A 1 253 ? 2.378 1.657 14.873 1.00 97.12 253 SER A N 1
ATOM 1943 C CA . SER A 1 253 ? 1.516 0.473 14.927 1.00 97.12 253 SER A CA 1
ATOM 1944 C C . SER A 1 253 ? 0.072 0.798 14.534 1.00 97.12 253 SER A C 1
ATOM 1946 O O . SER A 1 253 ? -0.418 1.905 14.772 1.00 97.12 253 SER A O 1
ATOM 1948 N N . LEU A 1 254 ? -0.651 -0.203 14.024 1.00 97.19 254 LEU A N 1
ATOM 1949 C CA . LEU A 1 254 ? -2.077 -0.080 13.708 1.00 97.19 254 LEU A CA 1
ATOM 1950 C C . LEU A 1 254 ? -2.904 0.373 14.927 1.00 97.19 254 LEU A C 1
ATOM 1952 O O . LEU A 1 254 ? -3.811 1.190 14.802 1.00 97.19 254 LEU A O 1
ATOM 1956 N N . GLN A 1 255 ? -2.543 -0.095 16.126 1.00 96.94 255 GLN A N 1
ATOM 1957 C CA . GLN A 1 255 ? -3.173 0.329 17.378 1.00 96.94 255 GLN A CA 1
ATOM 1958 C C . GLN A 1 255 ? -2.939 1.817 17.677 1.00 96.94 255 GLN A C 1
ATOM 1960 O O . GLN A 1 255 ? -3.850 2.495 18.147 1.00 96.94 255 GLN A O 1
ATOM 1965 N N . ASN A 1 256 ? -1.752 2.356 17.387 1.00 97.31 256 ASN A N 1
ATOM 1966 C CA . ASN A 1 256 ? -1.486 3.781 17.586 1.00 97.31 256 ASN A CA 1
ATOM 1967 C C . ASN A 1 256 ? -2.279 4.641 16.593 1.00 97.31 256 ASN A C 1
ATOM 1969 O O . ASN A 1 256 ? -2.841 5.658 16.997 1.00 97.31 256 ASN A O 1
ATOM 1973 N N . VAL A 1 257 ? -2.410 4.198 15.338 1.00 98.00 257 VAL A N 1
ATOM 1974 C CA . VAL A 1 257 ? -3.305 4.844 14.360 1.00 98.00 257 VAL A CA 1
ATOM 1975 C C . VAL A 1 257 ? -4.753 4.816 14.853 1.00 98.00 257 VAL A C 1
ATOM 1977 O O . VAL A 1 257 ? -5.424 5.849 14.881 1.00 98.00 257 VAL A O 1
ATOM 1980 N N . ALA A 1 258 ? -5.220 3.661 15.335 1.00 98.31 258 ALA A N 1
ATOM 1981 C CA . ALA A 1 258 ? -6.557 3.518 15.901 1.00 98.31 258 ALA A CA 1
ATOM 1982 C C . ALA A 1 258 ? -6.766 4.475 17.085 1.00 98.31 258 ALA A C 1
ATOM 1984 O O . ALA A 1 258 ? -7.801 5.129 17.176 1.00 98.31 258 ALA A O 1
ATOM 1985 N N . SER A 1 259 ? -5.766 4.636 17.957 1.00 97.06 259 SER A N 1
ATOM 1986 C CA . SER A 1 259 ? -5.827 5.593 19.067 1.00 97.06 259 SER A CA 1
ATOM 1987 C C . SER A 1 259 ? -5.997 7.035 18.582 1.00 97.06 259 SER A C 1
ATOM 1989 O O . SER A 1 259 ? -6.743 7.797 19.199 1.00 97.06 259 SER A O 1
ATOM 1991 N N . SER A 1 260 ? -5.339 7.422 17.487 1.00 97.25 260 SER A N 1
ATOM 1992 C CA . SER A 1 260 ? -5.531 8.740 16.873 1.00 97.25 260 SER A CA 1
ATOM 1993 C C . SER A 1 260 ? -6.937 8.907 16.296 1.00 97.25 260 SER A C 1
ATOM 1995 O O . SER A 1 260 ? -7.538 9.968 16.470 1.00 97.25 260 SER A O 1
ATOM 1997 N N . PHE A 1 261 ? -7.500 7.864 15.679 1.00 97.56 261 PHE A N 1
ATOM 1998 C CA . PHE A 1 261 ? -8.891 7.879 15.216 1.00 97.56 261 PHE A CA 1
ATOM 1999 C C . PHE A 1 261 ? -9.871 8.029 16.368 1.00 97.56 261 PHE A C 1
ATOM 2001 O O . PHE A 1 261 ? -10.708 8.925 16.314 1.00 97.56 261 PHE A O 1
ATOM 2008 N N . LEU A 1 262 ? -9.717 7.264 17.449 1.00 96.06 262 LEU A N 1
ATOM 2009 C CA . LEU A 1 262 ? -10.564 7.372 18.641 1.00 96.06 262 LEU A CA 1
ATOM 2010 C C . LEU A 1 262 ? -10.548 8.779 19.262 1.00 96.06 262 LEU A C 1
ATOM 2012 O O . LEU A 1 262 ? -11.561 9.240 19.792 1.00 96.06 262 LEU A O 1
ATOM 2016 N N . ALA A 1 263 ? -9.405 9.466 19.205 1.00 95.19 263 ALA A N 1
ATOM 2017 C CA . ALA A 1 263 ? -9.260 10.829 19.707 1.00 95.19 263 ALA A CA 1
ATOM 2018 C C . ALA A 1 263 ? -9.874 11.898 18.779 1.00 95.19 263 ALA A C 1
ATOM 2020 O O . ALA A 1 263 ? -10.046 13.042 19.203 1.00 95.19 263 ALA A O 1
ATOM 2021 N N . SER A 1 264 ? -10.204 11.552 17.532 1.00 96.38 264 SER A N 1
ATOM 2022 C CA . SER A 1 264 ? -10.754 12.491 16.555 1.00 96.38 264 SER A CA 1
ATOM 2023 C C . SER A 1 264 ? -12.205 12.878 16.864 1.00 96.38 264 SER A C 1
ATOM 2025 O O . SER A 1 264 ? -13.000 12.090 17.381 1.00 96.38 264 SER A O 1
ATOM 2027 N N . THR A 1 265 ? -12.582 14.102 16.489 1.00 96.62 265 THR A N 1
ATOM 2028 C CA . THR A 1 265 ? -13.964 14.590 16.626 1.00 96.62 265 THR A CA 1
ATOM 2029 C C . THR A 1 265 ? -14.954 13.773 15.793 1.00 96.62 265 THR A C 1
ATOM 2031 O O . THR A 1 265 ? -16.085 13.561 16.231 1.00 96.62 265 THR A O 1
ATOM 2034 N N . GLU A 1 266 ? -14.542 13.296 14.616 1.00 96.00 266 GLU A N 1
ATOM 2035 C CA . GLU A 1 266 ? -15.378 12.472 13.735 1.00 96.00 266 GLU A CA 1
ATOM 2036 C C . GLU A 1 266 ? -15.743 11.151 14.426 1.00 96.00 266 GLU A C 1
ATOM 2038 O O . GLU A 1 266 ? -16.925 10.853 14.605 1.00 96.00 266 GLU A O 1
ATOM 2043 N N . PHE A 1 267 ? -14.746 10.427 14.947 1.00 96.88 267 PHE A N 1
ATOM 2044 C CA . PHE A 1 267 ? -14.981 9.163 15.645 1.00 96.88 267 PHE A CA 1
ATOM 2045 C C . PHE A 1 267 ? -15.831 9.355 16.902 1.00 96.88 267 PHE A C 1
ATOM 2047 O O . PHE A 1 267 ? -16.782 8.615 17.139 1.00 96.88 267 PHE A O 1
ATOM 2054 N N . GLN A 1 268 ? -15.541 10.389 17.695 1.00 95.88 268 GLN A N 1
ATOM 2055 C CA . GLN A 1 268 ? -16.327 10.717 18.886 1.00 95.88 268 GLN A CA 1
ATOM 2056 C C . GLN A 1 268 ? -17.786 11.063 18.563 1.00 95.88 268 GLN A C 1
ATOM 2058 O O . GLN A 1 268 ? -18.665 10.804 19.385 1.00 95.88 268 GLN A O 1
ATOM 2063 N N . SER A 1 269 ? -18.058 11.620 17.381 1.00 95.12 269 SER A N 1
ATOM 2064 C CA . SER A 1 269 ? -19.421 11.907 16.925 1.00 95.12 269 SER A CA 1
ATOM 2065 C C . SER A 1 269 ? -20.167 10.635 16.516 1.00 95.12 269 SER A C 1
ATOM 2067 O O . SER A 1 269 ? -21.361 10.523 16.781 1.00 95.12 269 SER A O 1
ATOM 2069 N N . MET A 1 270 ? -19.468 9.663 15.920 1.00 94.38 270 MET A N 1
ATOM 2070 C CA . MET A 1 270 ? -20.050 8.383 15.497 1.00 94.38 270 MET A CA 1
ATOM 2071 C C . MET A 1 270 ? -20.246 7.400 16.658 1.00 94.38 270 MET A C 1
ATOM 2073 O O . MET A 1 270 ? -21.277 6.737 16.744 1.00 94.38 270 MET A O 1
ATOM 2077 N N . TYR A 1 271 ? -19.270 7.317 17.565 1.00 94.81 271 TYR A N 1
ATOM 2078 C CA . TYR A 1 271 ? -19.227 6.306 18.627 1.00 94.81 271 TYR A CA 1
ATOM 2079 C C . TYR A 1 271 ? -19.556 6.849 20.023 1.00 94.81 271 TYR A C 1
ATOM 2081 O O . TYR A 1 271 ? -19.740 6.066 20.955 1.00 94.81 271 TYR A O 1
ATOM 2089 N N . GLY A 1 272 ? -19.673 8.172 20.173 1.00 92.19 272 GLY A N 1
ATOM 2090 C CA . GLY A 1 272 ? -19.962 8.861 21.429 1.00 92.19 272 GLY A CA 1
ATOM 2091 C C . GLY A 1 272 ? -18.713 9.143 22.273 1.00 92.19 272 GLY A C 1
ATOM 2092 O O . GLY A 1 272 ? -17.880 8.270 22.503 1.00 92.19 272 GLY A O 1
ATOM 2093 N N . THR A 1 273 ? -18.615 10.360 22.816 1.00 87.06 273 THR A N 1
ATOM 2094 C CA . THR A 1 273 ? -17.464 10.828 23.618 1.00 87.06 273 THR A CA 1
ATOM 2095 C C . THR A 1 273 ? -17.254 10.067 24.930 1.00 87.06 273 THR A C 1
ATOM 2097 O O . THR A 1 273 ? -16.122 9.932 25.376 1.00 87.06 273 THR A O 1
ATOM 2100 N N . ASN A 1 274 ? -18.326 9.558 25.543 1.00 84.56 274 ASN A N 1
ATOM 2101 C CA . ASN A 1 274 ? -18.301 8.823 26.816 1.00 84.56 274 ASN A CA 1
ATOM 2102 C C . ASN A 1 274 ? -19.140 7.536 26.743 1.00 84.56 274 ASN A C 1
ATOM 2104 O O . ASN A 1 274 ? -19.828 7.172 27.700 1.00 84.56 274 ASN A O 1
ATOM 2108 N N . ALA A 1 275 ? -19.151 6.869 25.587 1.00 90.19 275 ALA A N 1
ATOM 2109 C CA . ALA A 1 275 ? -19.894 5.625 25.432 1.00 90.19 275 ALA A CA 1
ATOM 2110 C C . ALA A 1 275 ? -19.385 4.557 26.411 1.00 90.19 275 ALA A C 1
ATOM 2112 O O . ALA A 1 275 ? -18.177 4.342 26.543 1.00 90.19 275 ALA A O 1
ATOM 2113 N N . SER A 1 276 ? -20.308 3.851 27.068 1.00 93.25 276 SER A N 1
ATOM 2114 C CA . SER A 1 276 ? -19.961 2.679 27.880 1.00 93.25 276 SER A CA 1
ATOM 2115 C C . SER A 1 276 ? -19.255 1.614 27.027 1.00 93.25 276 SER A C 1
ATOM 2117 O O . SER A 1 276 ? -19.411 1.603 25.805 1.00 93.25 276 SER A O 1
ATOM 2119 N N . ASN A 1 277 ? -18.498 0.700 27.644 1.00 93.69 277 ASN A N 1
ATOM 2120 C CA . ASN A 1 277 ? -17.825 -0.372 26.899 1.00 93.69 277 ASN A CA 1
ATOM 2121 C C . ASN A 1 277 ? -18.817 -1.217 26.082 1.00 93.69 277 ASN A C 1
ATOM 2123 O O . ASN A 1 277 ? -18.542 -1.529 24.929 1.00 93.69 277 ASN A O 1
ATOM 2127 N N . SER A 1 278 ? -19.995 -1.529 26.634 1.00 95.31 278 SER A N 1
ATOM 2128 C CA . SER A 1 278 ? -21.014 -2.309 25.919 1.00 95.31 278 SER A CA 1
ATOM 2129 C C . SER A 1 278 ? -21.613 -1.535 24.749 1.00 95.31 278 SER A C 1
ATOM 2131 O O . SER A 1 278 ? -21.791 -2.100 23.671 1.00 95.31 278 SER A O 1
ATOM 2133 N N . THR A 1 279 ? -21.868 -0.234 24.920 1.00 96.06 279 THR A N 1
ATOM 2134 C CA . THR A 1 279 ? -22.311 0.641 23.826 1.00 96.06 279 THR A CA 1
ATOM 2135 C C . THR A 1 279 ? -21.259 0.710 22.723 1.00 96.06 279 THR A C 1
ATOM 2137 O O . THR A 1 279 ? -21.594 0.527 21.559 1.00 96.06 279 THR A O 1
ATOM 2140 N N . PHE A 1 280 ? -19.992 0.918 23.084 1.00 95.69 280 PHE A N 1
ATOM 2141 C CA . PHE A 1 280 ? -18.883 0.998 22.138 1.00 95.69 280 PHE A CA 1
ATOM 2142 C C . PHE A 1 280 ? -18.735 -0.286 21.318 1.00 95.69 280 PHE A C 1
ATOM 2144 O O . PHE A 1 280 ? -18.761 -0.228 20.093 1.00 95.69 280 PHE A O 1
ATOM 2151 N N . VAL A 1 281 ? -18.677 -1.447 21.979 1.00 96.50 281 VAL A N 1
ATOM 2152 C CA . VAL A 1 281 ? -18.582 -2.749 21.302 1.00 96.50 281 VAL A CA 1
ATOM 2153 C C . VAL A 1 281 ? -19.794 -2.986 20.399 1.00 96.50 281 VAL A C 1
ATOM 2155 O O . VAL A 1 281 ? -19.626 -3.387 19.253 1.00 96.50 281 VAL A O 1
ATOM 2158 N N . THR A 1 282 ? -21.009 -2.681 20.866 1.00 97.62 282 THR A N 1
ATOM 2159 C CA . THR A 1 282 ? -22.227 -2.815 20.046 1.00 97.62 282 THR A CA 1
ATOM 2160 C C . THR A 1 282 ? -22.151 -1.973 18.772 1.00 97.62 282 THR A C 1
ATOM 2162 O O . THR A 1 282 ? -22.512 -2.451 17.700 1.00 97.62 282 THR A O 1
ATOM 2165 N N . LEU A 1 283 ? -21.663 -0.733 18.873 1.00 97.00 283 LEU A N 1
ATOM 2166 C CA . LEU A 1 283 ? -21.497 0.147 17.717 1.00 97.00 283 LEU A CA 1
ATOM 2167 C C . LEU A 1 283 ? -20.440 -0.382 16.742 1.00 97.00 283 LEU A C 1
ATOM 2169 O O . LEU A 1 283 ? -20.678 -0.334 15.543 1.00 97.00 283 LEU A O 1
ATOM 2173 N N . LEU A 1 284 ? -19.326 -0.945 17.225 1.00 97.38 284 LEU A N 1
ATOM 2174 C CA . LEU A 1 284 ? -18.322 -1.573 16.354 1.00 97.38 284 LEU A CA 1
ATOM 2175 C C . LEU A 1 284 ? -18.904 -2.756 15.567 1.00 97.38 284 LEU A C 1
ATOM 2177 O O . LEU A 1 284 ? -18.721 -2.836 14.358 1.00 97.38 284 LEU A O 1
ATOM 2181 N N . TYR A 1 285 ? -19.652 -3.645 16.224 1.00 97.75 285 TYR A N 1
ATOM 2182 C CA . TYR A 1 285 ? -20.328 -4.758 15.547 1.00 97.75 285 TYR A CA 1
ATOM 2183 C C . TYR A 1 285 ? -21.295 -4.274 14.460 1.00 97.75 285 TYR A C 1
ATOM 2185 O O . TYR A 1 285 ? -21.275 -4.789 13.342 1.00 97.75 285 TYR A O 1
ATOM 2193 N N . ASN A 1 286 ? -22.098 -3.254 14.764 1.00 95.50 286 ASN A N 1
ATOM 2194 C CA . ASN A 1 286 ? -23.065 -2.725 13.809 1.00 95.50 286 ASN A CA 1
ATOM 2195 C C . ASN A 1 286 ? -22.384 -2.026 12.627 1.00 95.50 286 ASN A C 1
ATOM 2197 O O . ASN A 1 286 ? -22.751 -2.291 11.490 1.00 95.50 286 ASN A O 1
ATOM 2201 N N . ASN A 1 287 ? -21.401 -1.165 12.889 1.00 94.44 287 ASN A N 1
ATOM 2202 C CA . ASN A 1 287 ? -20.810 -0.311 11.859 1.00 94.44 287 ASN A CA 1
ATOM 2203 C C . ASN A 1 287 ? -19.756 -1.041 11.012 1.00 94.44 287 ASN A C 1
ATOM 2205 O O . ASN A 1 287 ? -19.577 -0.709 9.851 1.00 94.44 287 ASN A O 1
ATOM 2209 N N . ILE A 1 288 ? -19.054 -2.029 11.578 1.00 96.25 288 ILE A N 1
ATOM 2210 C CA . ILE A 1 288 ? -17.947 -2.724 10.894 1.00 96.25 288 ILE A CA 1
ATOM 2211 C C . ILE A 1 288 ? -18.415 -4.073 10.339 1.00 96.25 288 ILE A C 1
ATOM 2213 O O . ILE A 1 288 ? -18.075 -4.455 9.220 1.00 96.25 288 ILE A O 1
ATOM 2217 N N . LEU A 1 289 ? -19.211 -4.813 11.117 1.00 95.88 289 LEU A N 1
ATOM 2218 C CA . LEU A 1 289 ? -19.626 -6.179 10.773 1.00 95.88 289 LEU A CA 1
ATOM 2219 C C . LEU A 1 289 ? -21.086 -6.265 10.310 1.00 95.88 289 LEU A C 1
ATOM 2221 O O . LEU A 1 289 ? -21.537 -7.337 9.918 1.00 95.88 289 LEU A O 1
ATOM 2225 N N . ASN A 1 290 ? -21.828 -5.152 10.320 1.00 94.25 290 ASN A N 1
ATOM 2226 C CA . ASN A 1 290 ? -23.230 -5.080 9.893 1.00 94.25 290 ASN A CA 1
ATOM 2227 C C . ASN A 1 290 ? -24.157 -6.068 10.623 1.00 94.25 290 ASN A C 1
ATOM 2229 O O . ASN A 1 290 ? -25.125 -6.580 10.054 1.00 94.25 290 ASN A O 1
ATOM 2233 N N . ARG A 1 291 ? -23.877 -6.347 11.900 1.00 96.06 291 ARG A N 1
ATOM 2234 C CA . ARG A 1 291 ? -24.682 -7.253 12.730 1.00 96.06 291 ARG A CA 1
ATOM 2235 C C . ARG A 1 291 ? -24.602 -6.892 14.203 1.00 96.06 291 ARG A C 1
ATOM 2237 O O . ARG A 1 291 ? -23.687 -6.203 14.624 1.00 96.06 291 ARG A O 1
ATOM 2244 N N . ALA A 1 292 ? -25.516 -7.435 15.000 1.00 97.12 292 ALA A N 1
ATOM 2245 C CA . ALA A 1 292 ? -25.413 -7.364 16.452 1.00 97.12 292 ALA A CA 1
ATOM 2246 C C . ALA A 1 292 ? -24.326 -8.325 16.992 1.00 97.12 292 ALA A C 1
ATOM 2248 O O . ALA A 1 292 ? -24.077 -9.378 16.385 1.00 97.12 292 ALA A O 1
ATOM 2249 N N . PRO A 1 293 ? -23.705 -8.004 18.143 1.00 97.25 293 PRO A N 1
ATOM 2250 C CA . PRO A 1 293 ? -22.869 -8.953 18.873 1.00 97.25 293 PRO A CA 1
ATOM 2251 C C . PRO A 1 293 ? -23.683 -10.154 19.360 1.00 97.25 293 PRO A C 1
ATOM 2253 O O . PRO A 1 293 ? -24.812 -9.994 19.822 1.00 97.25 293 PRO A O 1
ATOM 2256 N N . ASP A 1 294 ? -23.079 -11.340 19.336 1.00 97.38 294 ASP A N 1
ATOM 2257 C CA . ASP A 1 294 ? -23.537 -12.466 20.149 1.00 97.38 294 ASP A CA 1
ATOM 2258 C C . ASP A 1 294 ? -23.029 -12.342 21.600 1.00 97.38 294 ASP A C 1
ATOM 2260 O O . ASP A 1 294 ? -22.099 -11.580 21.891 1.00 97.38 294 ASP A O 1
ATOM 2264 N N . ASP A 1 295 ? -23.629 -13.103 22.520 1.00 97.06 295 ASP A N 1
ATOM 2265 C CA . ASP A 1 295 ? -23.299 -13.047 23.951 1.00 97.06 295 ASP A CA 1
ATOM 2266 C C . ASP A 1 295 ? -21.824 -13.380 24.232 1.00 97.06 295 ASP A C 1
ATOM 2268 O O . ASP A 1 295 ? -21.202 -12.778 25.110 1.00 97.06 295 ASP A O 1
ATOM 2272 N N . GLY A 1 296 ? -21.244 -14.329 23.491 1.00 96.88 296 GLY A N 1
ATOM 2273 C CA . GLY A 1 296 ? -19.849 -14.736 23.655 1.00 96.88 296 GLY A CA 1
ATOM 2274 C C . GLY A 1 296 ? -18.892 -13.633 23.215 1.00 96.88 296 GLY A C 1
ATOM 2275 O O . GLY A 1 296 ? -18.013 -13.232 23.982 1.00 96.88 296 GLY A O 1
ATOM 2276 N N . GLY A 1 297 ? -19.112 -13.097 22.014 1.00 95.06 297 GLY A N 1
ATOM 2277 C CA . GLY A 1 297 ? -18.347 -11.990 21.456 1.00 95.06 297 GLY A CA 1
ATOM 2278 C C . GLY A 1 297 ? -18.433 -10.727 22.311 1.00 95.06 297 GLY A C 1
ATOM 2279 O O . GLY A 1 297 ? -17.410 -10.096 22.570 1.00 95.06 297 GLY A O 1
ATOM 2280 N N . MET A 1 298 ? -19.622 -10.371 22.807 1.00 97.00 298 MET A N 1
ATOM 2281 C CA . MET A 1 298 ? -19.784 -9.239 23.726 1.00 97.00 298 MET A CA 1
ATOM 2282 C C . MET A 1 298 ? -18.977 -9.444 25.014 1.00 97.00 298 MET A C 1
ATOM 2284 O O . MET A 1 298 ? -18.204 -8.568 25.401 1.00 97.00 298 MET A O 1
ATOM 2288 N N . ASN A 1 299 ? -19.121 -10.600 25.668 1.00 96.12 299 ASN A N 1
ATOM 2289 C CA . ASN A 1 299 ? -18.431 -10.881 26.929 1.00 96.12 299 ASN A CA 1
ATOM 2290 C C . ASN A 1 299 ? -16.906 -10.872 26.778 1.00 96.12 299 ASN A C 1
ATOM 2292 O O . ASN A 1 299 ? -16.214 -10.349 27.652 1.00 96.12 299 ASN A O 1
ATOM 2296 N N . TYR A 1 300 ? -16.389 -11.404 25.667 1.00 95.12 300 TYR A N 1
ATOM 2297 C CA . TYR A 1 300 ? -14.962 -11.367 25.357 1.00 95.12 300 TYR A CA 1
ATOM 2298 C C . TYR A 1 300 ? -14.438 -9.925 25.312 1.00 95.12 300 TYR A C 1
ATOM 2300 O O . TYR A 1 300 ? -13.546 -9.569 26.079 1.00 95.12 300 TYR A O 1
ATOM 2308 N N . TRP A 1 301 ? -15.050 -9.056 24.502 1.00 95.44 301 TRP A N 1
ATOM 2309 C CA . TRP A 1 301 ? -14.586 -7.672 24.370 1.00 95.44 301 TRP A CA 1
ATOM 2310 C C . TRP A 1 301 ? -14.766 -6.845 25.643 1.00 95.44 301 TRP A C 1
ATOM 2312 O O . TRP A 1 301 ? -13.936 -5.991 25.945 1.00 95.44 301 TRP A O 1
ATOM 2322 N N . LEU A 1 302 ? -15.822 -7.091 26.422 1.00 94.56 302 LEU A N 1
ATOM 2323 C CA . LEU A 1 302 ? -15.997 -6.424 27.713 1.00 94.56 302 LEU A CA 1
ATOM 2324 C C . LEU A 1 302 ? -14.906 -6.804 28.720 1.00 94.56 302 LEU A C 1
ATOM 2326 O O . LEU A 1 302 ? -14.495 -5.948 29.504 1.00 94.56 302 LEU A O 1
ATOM 2330 N N . ASN A 1 303 ? -14.425 -8.051 28.686 1.00 92.75 303 ASN A N 1
ATOM 2331 C CA . ASN A 1 303 ? -13.301 -8.491 29.507 1.00 92.75 303 ASN A CA 1
ATOM 2332 C C . ASN A 1 303 ? -11.995 -7.788 29.094 1.00 92.75 303 ASN A C 1
ATOM 2334 O O . ASN A 1 303 ? -11.298 -7.240 29.951 1.00 92.75 303 ASN A O 1
ATOM 2338 N N . GLU A 1 304 ? -11.723 -7.711 27.788 1.00 91.00 304 GLU A N 1
ATOM 2339 C CA . GLU A 1 304 ? -10.569 -6.976 27.242 1.00 91.00 304 GLU A CA 1
ATOM 2340 C C . GLU A 1 304 ? -10.608 -5.480 27.603 1.00 91.00 304 GLU A C 1
ATOM 2342 O O . GLU A 1 304 ? -9.582 -4.860 27.871 1.00 91.00 304 GLU A O 1
ATOM 2347 N N . LEU A 1 305 ? -11.802 -4.886 27.685 1.00 92.06 305 LEU A N 1
ATOM 2348 C CA . LEU A 1 305 ? -11.998 -3.473 28.026 1.00 92.06 305 LEU A CA 1
ATOM 2349 C C . LEU A 1 305 ? -12.111 -3.190 29.534 1.00 92.06 305 LEU A C 1
ATOM 2351 O O . LEU A 1 305 ? -12.450 -2.064 29.918 1.00 92.06 305 LEU A O 1
ATOM 2355 N N . SER A 1 306 ? -11.841 -4.164 30.406 1.00 83.06 306 SER A N 1
ATOM 2356 C CA . SER A 1 306 ? -12.034 -4.035 31.862 1.00 83.06 306 SER A CA 1
ATOM 2357 C C . SER A 1 306 ? -11.239 -2.890 32.514 1.00 83.06 306 SER A C 1
ATOM 2359 O O . SER A 1 306 ? -11.656 -2.386 33.556 1.00 83.06 306 SER A O 1
ATOM 2361 N N . GLN A 1 307 ? -10.160 -2.409 31.881 1.00 71.00 307 GLN A N 1
ATOM 2362 C CA . GLN A 1 307 ? -9.376 -1.254 32.349 1.00 71.00 307 GLN A CA 1
ATOM 2363 C C . GLN A 1 307 ? -9.860 0.116 31.823 1.00 71.00 307 GLN A C 1
ATOM 2365 O O . GLN A 1 307 ? -9.344 1.143 32.251 1.00 71.00 307 GLN A O 1
ATOM 2370 N N . ASN A 1 308 ? -10.876 0.150 30.948 1.00 66.12 308 ASN A N 1
ATOM 2371 C CA . ASN A 1 308 ? -11.521 1.345 30.372 1.00 66.12 308 ASN A CA 1
ATOM 2372 C C . ASN A 1 308 ? -10.570 2.512 30.010 1.00 66.12 308 ASN A C 1
ATOM 2374 O O . ASN A 1 308 ? -10.895 3.676 30.250 1.00 66.12 308 ASN A O 1
ATOM 2378 N N . ASP A 1 309 ? -9.410 2.214 29.419 1.00 75.75 309 ASP A N 1
ATOM 2379 C CA . ASP A 1 309 ? -8.505 3.226 28.870 1.00 75.75 309 ASP A CA 1
ATOM 2380 C C . ASP A 1 309 ? -8.560 3.278 27.330 1.00 75.75 309 ASP A C 1
ATOM 2382 O O . ASP A 1 309 ? -9.092 2.389 26.653 1.00 75.75 309 ASP A O 1
ATOM 2386 N N . ILE A 1 310 ? -8.021 4.363 26.769 1.00 74.19 310 ILE A N 1
ATOM 2387 C CA . ILE A 1 310 ? -7.996 4.615 25.322 1.00 74.19 310 ILE A CA 1
ATOM 2388 C C . ILE A 1 310 ? -7.156 3.580 24.557 1.00 74.19 310 ILE A C 1
ATOM 2390 O O . ILE A 1 310 ? -7.487 3.250 23.421 1.00 74.19 310 ILE A O 1
ATOM 2394 N N . SER A 1 311 ? -6.107 3.037 25.184 1.00 83.25 311 SER A N 1
ATOM 2395 C CA . SER A 1 311 ? -5.183 2.082 24.569 1.00 83.25 311 SER A CA 1
ATOM 2396 C C . SER A 1 311 ? -5.876 0.747 24.300 1.00 83.25 311 SER A C 1
ATOM 2398 O O . SER A 1 311 ? -5.767 0.202 23.199 1.00 83.25 311 SER A O 1
ATOM 2400 N N . HIS A 1 312 ? -6.673 0.261 25.255 1.00 89.00 312 HIS A N 1
ATOM 2401 C CA . HIS A 1 312 ? -7.457 -0.963 25.097 1.00 89.00 312 HIS A CA 1
ATOM 2402 C C . HIS A 1 312 ? -8.553 -0.780 24.043 1.00 89.00 312 HIS A C 1
ATOM 2404 O O . HIS A 1 312 ? -8.723 -1.637 23.181 1.00 89.00 312 HIS A O 1
ATOM 2410 N N . ARG A 1 313 ? -9.254 0.364 24.032 1.00 94.31 313 ARG A N 1
ATOM 2411 C CA . ARG A 1 313 ? -10.261 0.644 22.990 1.00 94.31 313 ARG A CA 1
ATOM 2412 C C . ARG A 1 313 ? -9.656 0.741 21.593 1.00 94.31 313 ARG A C 1
ATOM 2414 O O . ARG A 1 313 ? -10.259 0.241 20.646 1.00 94.31 313 ARG A O 1
ATOM 2421 N N . ALA A 1 314 ? -8.472 1.336 21.468 1.00 96.06 314 ALA A N 1
ATOM 2422 C CA . ALA A 1 314 ? -7.735 1.375 20.212 1.00 96.06 314 ALA A CA 1
ATOM 2423 C C . ALA A 1 314 ? -7.349 -0.037 19.745 1.00 96.06 314 ALA A C 1
ATOM 2425 O O . ALA A 1 314 ? -7.505 -0.358 18.568 1.00 96.06 314 ALA A O 1
ATOM 2426 N N . GLY A 1 315 ? -6.924 -0.899 20.675 1.00 95.44 315 GLY A N 1
ATOM 2427 C CA . GLY A 1 315 ? -6.649 -2.311 20.401 1.00 95.44 315 GLY A CA 1
ATOM 2428 C C . GLY A 1 315 ? -7.888 -3.069 19.918 1.00 95.44 315 GLY A C 1
ATOM 2429 O O . GLY A 1 315 ? -7.805 -3.824 18.950 1.00 95.44 315 GLY A O 1
ATOM 2430 N N . VAL A 1 316 ? -9.054 -2.818 20.522 1.00 96.44 316 VAL A N 1
ATOM 2431 C CA . VAL A 1 316 ? -10.326 -3.409 20.075 1.00 96.44 316 VAL A CA 1
ATOM 2432 C C . VAL A 1 316 ? -10.692 -2.930 18.670 1.00 96.44 316 VAL A C 1
ATOM 2434 O O . VAL A 1 316 ? -10.967 -3.769 17.820 1.00 96.44 316 VAL A O 1
ATOM 2437 N N . LEU A 1 317 ? -10.640 -1.625 18.377 1.00 97.75 317 LEU A N 1
ATOM 2438 C CA . LEU A 1 317 ? -10.926 -1.125 17.024 1.00 97.75 317 LEU A CA 1
ATOM 2439 C C . LEU A 1 317 ? -9.995 -1.760 15.977 1.00 97.75 317 LEU A C 1
ATOM 2441 O O . LEU A 1 317 ? -10.479 -2.252 14.960 1.00 97.75 317 LEU A O 1
ATOM 2445 N N . ALA A 1 318 ? -8.686 -1.797 16.245 1.00 97.88 318 ALA A N 1
ATOM 2446 C CA . ALA A 1 318 ? -7.713 -2.438 15.359 1.00 97.88 318 ALA A CA 1
ATOM 2447 C C . ALA A 1 318 ? -7.996 -3.943 15.175 1.00 97.88 318 ALA A C 1
ATOM 2449 O O . ALA A 1 318 ? -7.828 -4.489 14.087 1.00 97.88 318 ALA A O 1
ATOM 2450 N N . SER A 1 319 ? -8.481 -4.621 16.218 1.00 97.44 319 SER A N 1
ATOM 2451 C CA . SER A 1 319 ? -8.852 -6.039 16.135 1.00 97.44 319 SER A CA 1
ATOM 2452 C C . SER A 1 319 ? -10.119 -6.266 15.309 1.00 97.44 319 SER A C 1
ATOM 2454 O O . SER A 1 319 ? -10.199 -7.239 14.564 1.00 97.44 319 SER A O 1
ATOM 2456 N N . PHE A 1 320 ? -11.107 -5.371 15.402 1.00 98.06 320 PHE A N 1
ATOM 2457 C CA . PHE A 1 320 ? -12.290 -5.421 14.541 1.00 98.06 320 PHE A CA 1
ATOM 2458 C C . PHE A 1 320 ? -11.927 -5.157 13.078 1.00 98.06 320 PHE A C 1
ATOM 2460 O O . PHE A 1 320 ? -12.388 -5.901 12.208 1.00 98.06 320 PHE A O 1
ATOM 2467 N N . SER A 1 321 ? -11.083 -4.153 12.806 1.00 97.94 321 SER A N 1
ATOM 2468 C CA . SER A 1 321 ? -10.676 -3.823 11.435 1.00 97.94 321 SER A CA 1
ATOM 2469 C C . SER A 1 321 ? -9.935 -4.976 10.759 1.00 97.94 321 SER A C 1
ATOM 2471 O O . SER A 1 321 ? -10.152 -5.224 9.575 1.00 97.94 321 SER A O 1
ATOM 2473 N N . GLU A 1 322 ? -9.130 -5.724 11.516 1.00 97.75 322 GLU A N 1
ATOM 2474 C CA . GLU A 1 322 ? -8.371 -6.878 11.022 1.00 97.75 322 GLU A CA 1
ATOM 2475 C C . GLU A 1 322 ? -9.065 -8.228 11.250 1.00 97.75 322 GLU A C 1
ATOM 2477 O O . GLU A 1 322 ? -8.484 -9.274 10.960 1.00 97.75 322 GLU A O 1
ATOM 2482 N N . SER A 1 323 ? -10.308 -8.245 11.733 1.00 97.00 323 SER A N 1
ATOM 2483 C CA . SER A 1 323 ? -11.063 -9.492 11.873 1.00 97.00 323 SER A CA 1
ATOM 2484 C C . SER A 1 323 ? -11.268 -10.163 10.509 1.00 97.00 323 SER A C 1
ATOM 2486 O O . SER A 1 323 ? -11.475 -9.490 9.499 1.00 97.00 323 SER A O 1
ATOM 2488 N N . ALA A 1 324 ? -11.257 -11.500 10.468 1.00 96.56 324 ALA A N 1
ATOM 2489 C CA . ALA A 1 324 ? -11.463 -12.249 9.223 1.00 96.56 324 ALA A CA 1
ATOM 2490 C C . ALA A 1 324 ? -12.793 -11.888 8.531 1.00 96.56 324 ALA A C 1
ATOM 2492 O O . ALA A 1 324 ? -12.871 -11.853 7.305 1.00 96.56 324 ALA A O 1
ATOM 2493 N N . GLU A 1 325 ? -13.823 -11.577 9.321 1.00 96.06 325 GLU A N 1
ATOM 2494 C CA . GLU A 1 325 ? -15.125 -11.121 8.833 1.00 96.06 325 GLU A CA 1
ATOM 2495 C C . GLU A 1 325 ? -15.022 -9.754 8.138 1.00 96.06 325 GLU A C 1
ATOM 2497 O O . GLU A 1 325 ? -15.467 -9.616 7.000 1.00 96.06 325 GLU A O 1
ATOM 2502 N N . ASN A 1 326 ? -14.365 -8.764 8.757 1.00 96.69 326 ASN A N 1
ATOM 2503 C CA . ASN A 1 326 ? -14.187 -7.457 8.123 1.00 96.69 326 ASN A CA 1
ATOM 2504 C C . ASN A 1 326 ? -13.276 -7.527 6.889 1.00 96.69 326 ASN A C 1
ATOM 2506 O O . ASN A 1 326 ? -13.584 -6.930 5.858 1.00 96.69 326 ASN A O 1
ATOM 2510 N N . GLN A 1 327 ? -12.185 -8.297 6.958 1.00 96.31 327 GLN A N 1
ATOM 2511 C CA . GLN A 1 327 ? -11.318 -8.529 5.802 1.00 96.31 327 GLN A CA 1
ATOM 2512 C C . GLN A 1 327 ? -12.116 -9.106 4.625 1.00 96.31 327 GLN A C 1
ATOM 2514 O O . GLN A 1 327 ? -11.988 -8.607 3.511 1.00 96.31 327 GLN A O 1
ATOM 2519 N N . ALA A 1 328 ? -12.996 -10.083 4.864 1.00 94.81 328 ALA A N 1
ATOM 2520 C CA . ALA A 1 328 ? -13.870 -10.630 3.827 1.00 94.81 328 ALA A CA 1
ATOM 2521 C C . ALA A 1 328 ? -14.867 -9.592 3.278 1.00 94.81 328 ALA A C 1
ATOM 2523 O O . ALA A 1 328 ? -15.103 -9.557 2.070 1.00 94.81 328 ALA A O 1
ATOM 2524 N N . ASN A 1 329 ? -15.409 -8.716 4.130 1.00 92.62 329 ASN A N 1
ATOM 2525 C CA . ASN A 1 329 ? -16.348 -7.668 3.715 1.00 92.62 329 ASN A CA 1
ATOM 2526 C C . ASN A 1 329 ? -15.702 -6.622 2.791 1.00 92.62 329 ASN A C 1
ATOM 2528 O O . ASN A 1 329 ? -16.363 -6.097 1.894 1.00 92.62 329 ASN A O 1
ATOM 2532 N N . VAL A 1 330 ? -14.414 -6.325 2.982 1.00 92.44 330 VAL A N 1
ATOM 2533 C CA . VAL A 1 330 ? -13.707 -5.268 2.237 1.00 92.44 330 VAL A CA 1
ATOM 2534 C C . VAL A 1 330 ? -12.764 -5.783 1.148 1.00 92.44 330 VAL A C 1
ATOM 2536 O O . VAL A 1 330 ? -12.294 -4.983 0.340 1.00 92.44 330 VAL A O 1
ATOM 2539 N N . ILE A 1 331 ? -12.504 -7.095 1.064 1.00 91.44 331 ILE A N 1
ATOM 2540 C CA . ILE A 1 331 ? -11.494 -7.663 0.151 1.00 91.44 331 ILE A CA 1
ATOM 2541 C C . ILE A 1 331 ? -11.732 -7.285 -1.313 1.00 91.44 331 ILE A C 1
ATOM 2543 O O . ILE A 1 331 ? -10.785 -6.955 -2.020 1.00 91.44 331 ILE A O 1
ATOM 2547 N N . SER A 1 332 ? -12.992 -7.266 -1.762 1.00 90.88 332 SER A N 1
ATOM 2548 C CA . SER A 1 332 ? -13.329 -6.891 -3.143 1.00 90.88 332 SER A CA 1
ATOM 2549 C C . SER A 1 332 ? -13.098 -5.403 -3.406 1.00 90.88 332 SER A C 1
ATOM 2551 O O . SER A 1 332 ? -12.713 -5.032 -4.509 1.00 90.88 332 SER A O 1
ATOM 2553 N N . LEU A 1 333 ? -13.317 -4.544 -2.404 1.00 89.25 333 LEU A N 1
ATOM 2554 C CA . LEU A 1 333 ? -13.059 -3.107 -2.522 1.00 89.25 333 LEU A CA 1
ATOM 2555 C C . LEU A 1 333 ? -11.557 -2.846 -2.641 1.00 89.25 333 LEU A C 1
ATOM 2557 O O . LEU A 1 333 ? -11.136 -2.109 -3.525 1.00 89.25 333 LEU A O 1
ATOM 2561 N N . ILE A 1 334 ? -10.761 -3.503 -1.796 1.00 92.25 334 ILE A N 1
ATOM 2562 C CA . ILE A 1 334 ? -9.301 -3.368 -1.778 1.00 92.25 334 ILE A CA 1
ATOM 2563 C C . ILE A 1 334 ? -8.667 -3.979 -3.034 1.00 92.25 334 ILE A C 1
ATOM 2565 O O . ILE A 1 334 ? -7.837 -3.349 -3.680 1.00 92.25 334 ILE A O 1
ATOM 2569 N N . GLY A 1 335 ? -9.100 -5.177 -3.437 1.00 89.06 335 GLY A N 1
ATOM 2570 C CA . GLY A 1 335 ? -8.549 -5.893 -4.593 1.00 89.06 335 GLY A CA 1
ATOM 2571 C C . GLY A 1 335 ? -8.779 -5.205 -5.947 1.00 89.06 335 GLY A C 1
ATOM 2572 O O . GLY A 1 335 ? -8.127 -5.565 -6.935 1.00 89.06 335 GLY A O 1
ATOM 2573 N N . ASN A 1 336 ? -9.669 -4.208 -5.995 1.00 91.00 336 ASN A N 1
ATOM 2574 C CA . ASN A 1 336 ? -9.892 -3.340 -7.153 1.00 91.00 336 ASN A CA 1
ATOM 2575 C C . ASN A 1 336 ? -8.921 -2.149 -7.228 1.00 91.00 336 ASN A C 1
ATOM 2577 O O . ASN A 1 336 ? -8.953 -1.418 -8.216 1.00 91.00 336 ASN A O 1
ATOM 2581 N N . GLY A 1 337 ? -8.051 -1.976 -6.232 1.00 94.06 337 GLY A N 1
ATOM 2582 C CA . GLY A 1 337 ? -7.074 -0.897 -6.165 1.00 94.06 337 GLY A CA 1
ATOM 2583 C C . GLY A 1 337 ? -7.498 0.200 -5.190 1.00 94.06 337 GLY A C 1
ATOM 2584 O O . GLY A 1 337 ? -8.544 0.831 -5.347 1.00 94.06 337 GLY A O 1
ATOM 2585 N N . ILE A 1 338 ? -6.656 0.452 -4.193 1.00 95.69 338 ILE A N 1
ATOM 2586 C CA . ILE A 1 338 ? -6.781 1.556 -3.246 1.00 95.69 338 ILE A CA 1
ATOM 2587 C C . ILE A 1 338 ? -5.942 2.727 -3.749 1.00 95.69 338 ILE A C 1
ATOM 2589 O O . ILE A 1 338 ? -4.718 2.631 -3.807 1.00 95.69 338 ILE A O 1
ATOM 2593 N N . GLU A 1 339 ? -6.588 3.849 -4.055 1.00 97.00 339 GLU A N 1
ATOM 2594 C CA . GLU A 1 339 ? -5.882 5.080 -4.407 1.00 97.00 339 GLU A CA 1
ATOM 2595 C C . GLU A 1 339 ? -5.525 5.911 -3.174 1.00 97.00 339 GLU A C 1
ATOM 2597 O O . GLU A 1 339 ? -6.387 6.229 -2.352 1.00 97.00 339 GLU A O 1
ATOM 2602 N N . TYR A 1 340 ? -4.271 6.344 -3.093 1.00 97.50 340 TYR A N 1
ATOM 2603 C CA . TYR A 1 340 ? -3.787 7.260 -2.064 1.00 97.50 340 TYR A CA 1
ATOM 2604 C C . TYR A 1 340 ? -2.734 8.207 -2.638 1.00 97.50 340 TYR A C 1
ATOM 2606 O O . TYR A 1 340 ? -2.080 7.916 -3.637 1.00 97.50 340 TYR A O 1
ATOM 2614 N N . THR A 1 341 ? -2.578 9.371 -2.017 1.00 95.88 341 THR A N 1
ATOM 2615 C CA . THR A 1 341 ? -1.502 10.303 -2.367 1.00 95.88 341 THR A CA 1
ATOM 2616 C C . THR A 1 341 ? -0.341 10.030 -1.430 1.00 95.88 341 THR A C 1
ATOM 2618 O O . THR A 1 341 ? -0.527 10.098 -0.217 1.00 95.88 341 THR A O 1
ATOM 2621 N N . MET A 1 342 ? 0.842 9.711 -1.958 1.00 85.00 342 MET A N 1
ATOM 2622 C CA . MET A 1 342 ? 2.003 9.494 -1.098 1.00 85.00 342 MET A CA 1
ATOM 2623 C C . MET A 1 342 ? 2.297 10.738 -0.266 1.00 85.00 342 MET A C 1
ATOM 2625 O O . MET A 1 342 ? 2.356 11.856 -0.779 1.00 85.00 342 MET A O 1
ATOM 2629 N N . TRP A 1 343 ? 2.475 10.528 1.034 1.00 82.50 343 TRP A N 1
ATOM 2630 C CA . TRP A 1 343 ? 2.841 11.592 1.948 1.00 82.50 343 TRP A CA 1
ATOM 2631 C C . TRP A 1 343 ? 4.362 11.731 1.973 1.00 82.50 343 TRP A C 1
ATOM 2633 O O . TRP A 1 343 ? 5.067 10.817 2.399 1.00 82.50 343 TRP A O 1
ATOM 2643 N N . VAL A 1 344 ? 4.867 12.871 1.506 1.00 70.62 344 VAL A N 1
ATOM 2644 C CA . VAL A 1 344 ? 6.288 13.225 1.592 1.00 70.62 344 VAL A CA 1
ATOM 2645 C C . VAL A 1 344 ? 6.434 14.213 2.746 1.00 70.62 344 VAL A C 1
ATOM 2647 O O . VAL A 1 344 ? 5.788 15.262 2.733 1.00 70.62 344 VAL A O 1
ATOM 2650 N N . ASN A 1 345 ? 7.208 13.834 3.766 1.00 50.75 345 ASN A N 1
ATOM 2651 C CA . ASN A 1 345 ? 7.446 14.650 4.964 1.00 50.75 345 ASN A CA 1
ATOM 2652 C C . ASN A 1 345 ? 8.288 15.896 4.690 1.00 50.75 345 ASN A C 1
ATOM 2654 O O . ASN A 1 345 ? 9.232 15.801 3.871 1.00 50.75 345 ASN A O 1
#